Protein 3ICY (pdb70)

CATH classification: 3.30.450.20

Secondary structure (DSSP, 8-state):
-HHHHHHHHHTT-----EEE-TTS-EEE-----GGGGGGEEEETTEEEEGGG---GGG---HHHHHHHHHS-----EEEEEE-TT--EEEEEE--EEE-TTS-EEEE---EEE--/--HHHHHHHTT------EEE-TTS-EEE-----GGGTTT-EEETTEEE--S----TTT---HHHHHHHHHS-----EEEEEE-TT--EEEEEE--EEE-TTS-EEEE---EEE--

Organism: Chlorobaculum tepidum (strain ATCC 49652 / DSM 12025 / NBRC 103806 / TLS) (NCBI:txid194439)

Nearest PDB structures (foldseek):
  3icy-assembly2_B-3  TM=1.009E+00  e=1.492E-20  Chlorobaculum tepidum
  6pps-assembly1_B  TM=7.316E-01  e=4.744E-03  Brucella abortus 2308
  6ph4-assembly1_A  TM=7.414E-01  e=4.237E-02  Brucella melitensis bv. 1 str. 16M
  6ph4-assembly1_B  TM=7.288E-01  e=1.384E-01  Brucella melitensis bv. 1 str. 16M
  5kux-assembly1_A  TM=4.125E-01  e=4.544E+00  synthetic construct

Solvent-accessible surface area: 15830 Å² total

InterPro domains:
  IPR000014 PAS domain [cd00130] (40-120)
  IPR000014 PAS domain [cd00130] (206-275)
  IPR001789 Signal transduction response regulator, receiver domain [PF00072] (549-661)
  IPR001789 Signal transduction response regulator, receiver domain [PS50110] (548-665)
  IPR001789 Signal transduction response regulator, receiver domain [SM00448] (547-661)
  IPR003594 Histidine kinase/HSP90-like ATPase domain [PF02518] (406-527)
  IPR003594 Histidine kinase/HSP90-like ATPase domain [SM00387] (405-529)
  IPR003661 Signal transduction histidine kinase, dimerisation/phosphoacceptor domain [PF00512] (301-364)
  IPR003661 Signal transduction histidine kinase, dimerisation/phosphoacceptor domain [SM00388] (298-364)
  IPR003661 Signal transduction histidine kinase, dimerisation/phosphoacceptor domain [cd00082] (296-360)
  IPR004358 Signal transduction histidine kinase-related protein, C-terminal [PR00344] (458-472)
  IPR004358 Signal transduction histidine kinase-related protein, C-terminal [PR00344] (476-486)
  IPR004358 Signal transduction histidine kinase-related protein, C-terminal [PR00344] (489-507)
  IPR004358 Signal transduction histidine kinase-related protein, C-terminal [PR00344] (513-526)
  IPR005467 Histidine kinase domain [PS50109] (305-529)
  IPR011006 CheY-like superfamily [SSF52172] (548-666)
  IPR013655 PAS fold 3 [PF08447] (51-139)
  IPR013655 PAS fold 3 [PF08447] (207-268)
  IPR035965 PAS domain superfamily [SSF55785] (34-139)
  IPR035965 PAS domain superfamily [SSF55785] (165-276)

Foldseek 3Di:
DVFVVVVVVVVPPPDWDWDADPVGDIDTDDADPPVCNVQWDDDPNDIGGNQLCFDPVQNVVVVVVVVLQQDWDKDWDWGWTADPVGDIWIKIKITWDADPVRHTDDDDITMDTDD/DDPQVQCVVVPHHDDWDWDLDPVRDIDTDDDDPPVCNQQWDDDDHDIDHDPLLFDPVPSVCVVVVVVLQQHWDKDKDWGWDAGPVGDIFTKIKITWDADPVGHTDDDDIDMDTDD

Radius of gyration: 23.06 Å; Cα contacts (8 Å, |Δi|>4): 322; chains: 2; bounding box: 56×49×72 Å

Sequence (230 aa):
SNAEELQALVDNIPAAIYHLDVSGQATIRFRPPAFLKTLVSEHAGTTRLNTLSIHHHDDRHLSNAYYSKLREAKHSLTLVYRIVTPEGKLHWIEDHRSSFSDDGLFSGIDGILCEVTSNAEELQALVDNIPAAIYHLDVSGQATIRFRPPAFLKTLVSEHAGTTRLNTLSIHHDDRHLSNAYSKLREAKHSLTLVYRIVTPEGKLHWIEDHRSSFSDDGLFSGIDGILCEVT

Structure (mmCIF, N/CA/C/O backbone):
data_3ICY
#
_entry.id   3ICY
#
_cell.length_a   106.728
_cell.length_b   32.483
_cell.length_c   93.755
_cell.angle_alpha   90.00
_cell.angle_beta   114.67
_cell.angle_gamma   90.00
#
_symmetry.space_group_name_H-M   'C 1 2 1'
#
loop_
_entity.id
_entity.type
_entity.pdbx_description
1 polymer 'Sensor protein'
2 non-polymer GLYCEROL
3 water water
#
loop_
_atom_site.group_PDB
_atom_site.id
_atom_site.type_symbol
_atom_site.label_atom_id
_atom_site.label_alt_id
_atom_site.label_comp_id
_atom_site.label_asym_id
_atom_site.label_entity_id
_atom_site.label_seq_id
_atom_site.pdbx_PDB_ins_code
_atom_site.Cartn_x
_atom_site.Cartn_y
_atom_site.Cartn_z
_atom_site.occupancy
_atom_site.B_iso_or_equiv
_atom_site.auth_seq_id
_atom_site.auth_comp_id
_atom_site.auth_asym_id
_atom_site.auth_atom_id
_atom_site.pdbx_PDB_model_num
ATOM 1 N N . SER A 1 1 ? -10.775 67.782 10.356 1.00 90.56 -2 SER A N 1
ATOM 2 C CA . SER A 1 1 ? -9.875 67.316 11.410 1.00 87.65 -2 SER A CA 1
ATOM 3 C C . SER A 1 1 ? -8.424 67.259 10.949 1.00 88.74 -2 SER A C 1
ATOM 4 O O . SER A 1 1 ? -8.141 67.087 9.765 1.00 87.06 -2 SER A O 1
ATOM 7 N N . ASN A 1 2 ? -7.511 67.395 11.905 1.00 88.66 -1 ASN A N 1
ATOM 8 C CA . ASN A 1 2 ? -6.082 67.406 11.626 1.00 89.78 -1 ASN A CA 1
ATOM 9 C C . ASN A 1 2 ? -5.652 66.247 10.721 1.00 91.50 -1 ASN A C 1
ATOM 10 O O . ASN A 1 2 ? -4.779 66.415 9.867 1.00 90.86 -1 ASN A O 1
ATOM 15 N N . ALA A 1 3 ? -6.276 65.079 10.900 1.00 89.20 0 ALA A N 1
ATOM 16 C CA . ALA A 1 3 ? -5.894 63.865 10.162 1.00 72.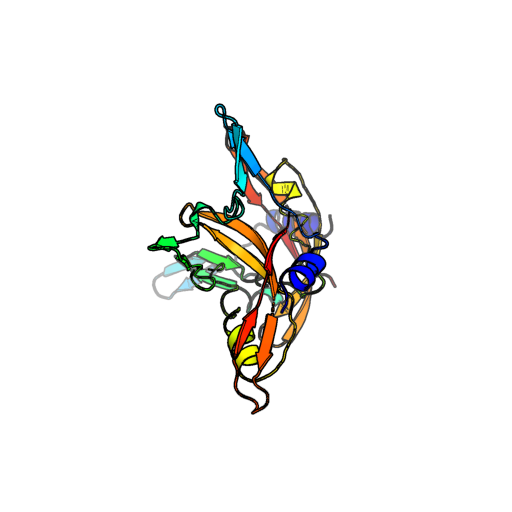44 0 ALA A CA 1
ATOM 17 C C . ALA A 1 3 ? -6.710 63.614 8.884 1.00 72.64 0 ALA A C 1
ATOM 18 O O . ALA A 1 3 ? -6.171 63.135 7.884 1.00 67.86 0 ALA A O 1
ATOM 20 N N . GLU A 1 4 ? -8.005 63.931 8.927 1.00 78.46 1 GLU A N 1
ATOM 21 C CA . GLU A 1 4 ? -8.875 63.848 7.750 1.00 75.53 1 GLU A CA 1
ATOM 22 C C . GLU A 1 4 ? -8.355 64.721 6.614 1.00 67.14 1 GLU A C 1
ATOM 23 O O . GLU A 1 4 ? -8.329 64.307 5.446 1.00 63.58 1 GLU A O 1
ATOM 29 N N . GLU A 1 5 ? -7.961 65.938 6.980 1.00 64.38 2 GLU A N 1
ATOM 30 C CA . GLU A 1 5 ? -7.313 66.865 6.067 1.00 70.61 2 GLU A CA 1
ATOM 31 C C . GLU A 1 5 ? -6.170 66.168 5.347 1.00 73.88 2 GLU A C 1
ATOM 32 O O . GLU A 1 5 ? -6.124 66.140 4.113 1.00 65.73 2 GLU A O 1
ATOM 38 N N . LEU A 1 6 ? -5.260 65.597 6.135 1.00 81.82 3 LEU A N 1
ATOM 39 C CA . LEU A 1 6 ? -4.082 64.905 5.610 1.00 85.74 3 LEU A CA 1
ATOM 40 C C . LEU A 1 6 ? -4.406 63.881 4.521 1.00 88.46 3 LEU A C 1
ATOM 41 O O . LEU A 1 6 ? -3.791 63.892 3.447 1.00 77.50 3 LEU A O 1
ATOM 46 N N . GLN A 1 7 ? -5.360 62.991 4.807 1.00 92.76 4 GLN A N 1
ATOM 47 C CA . GLN A 1 7 ? -5.686 61.897 3.889 1.00 91.42 4 GLN A CA 1
ATOM 48 C C . GLN A 1 7 ? -6.502 62.349 2.682 1.00 82.88 4 GLN A C 1
ATOM 49 O O . GLN A 1 7 ? -6.326 61.837 1.574 1.00 71.85 4 GLN A O 1
ATOM 55 N N . ALA A 1 8 ? -7.397 63.304 2.898 1.00 77.21 5 ALA A N 1
ATOM 56 C CA . ALA A 1 8 ? -8.059 63.938 1.780 1.00 71.47 5 ALA A CA 1
ATOM 57 C C . ALA A 1 8 ? -6.973 64.437 0.830 1.00 68.17 5 ALA A C 1
ATOM 58 O O . ALA A 1 8 ? -7.198 64.566 -0.369 1.00 71.47 5 ALA A O 1
ATOM 60 N N . LEU A 1 9 ? -5.787 64.698 1.375 1.00 66.99 6 LEU A N 1
ATOM 61 C CA . LEU A 1 9 ? -4.666 65.207 0.585 1.00 71.30 6 LEU A CA 1
ATOM 62 C C . LEU A 1 9 ? -3.908 64.094 -0.138 1.00 74.98 6 LEU A C 1
ATOM 63 O O . LEU A 1 9 ? -3.432 64.290 -1.256 1.00 77.80 6 LEU A O 1
ATOM 68 N N . VAL A 1 10 ? -3.791 62.931 0.498 1.00 76.84 7 VAL A N 1
ATOM 69 C CA . VAL A 1 10 ? -3.137 61.785 -0.136 1.00 84.11 7 VAL A CA 1
ATOM 70 C C . VAL A 1 10 ? -4.006 61.217 -1.262 1.00 83.35 7 VAL A C 1
ATOM 71 O O . VAL A 1 10 ? -3.499 60.701 -2.270 1.00 81.90 7 VAL A O 1
ATOM 75 N N . ASP A 1 11 ? -5.319 61.329 -1.072 1.00 78.02 8 ASP A N 1
ATOM 76 C CA . ASP A 1 11 ? -6.310 60.795 -2.001 1.00 71.29 8 ASP A CA 1
ATOM 77 C C . ASP A 1 11 ? -6.372 61.591 -3.304 1.00 70.79 8 ASP A C 1
ATOM 78 O O . ASP A 1 11 ? -6.901 61.113 -4.308 1.00 65.03 8 ASP A O 1
ATOM 83 N N . ASN A 1 12 ? -5.832 62.804 -3.283 1.00 75.95 9 ASN A N 1
ATOM 84 C CA . ASN A 1 12 ? -5.852 63.665 -4.460 1.00 83.20 9 ASN A CA 1
ATOM 85 C C . ASN A 1 12 ? -4.573 63.604 -5.273 1.00 86.00 9 ASN A C 1
ATOM 86 O O . ASN A 1 12 ? -4.568 63.942 -6.461 1.00 82.91 9 ASN A O 1
ATOM 91 N N . ILE A 1 13 ? -3.493 63.182 -4.623 1.00 84.88 10 ILE A N 1
ATOM 92 C CA . ILE A 1 13 ? -2.215 63.018 -5.294 1.00 76.68 10 ILE A CA 1
ATOM 93 C C . ILE A 1 13 ? -2.274 61.794 -6.188 1.00 66.23 10 ILE A C 1
ATOM 94 O O . ILE A 1 13 ? -2.337 60.672 -5.689 1.00 63.31 10 ILE A O 1
ATOM 99 N N . PRO A 1 14 ? -2.273 62.013 -7.516 1.00 63.75 11 PRO A N 1
ATOM 100 C CA . PRO A 1 14 ? -2.315 60.959 -8.538 1.00 63.37 11 PRO A CA 1
ATOM 101 C C . PRO A 1 14 ? -0.925 60.415 -8.829 1.00 58.12 11 PRO A C 1
ATOM 102 O O . PRO A 1 14 ? -0.598 60.208 -9.996 1.00 52.67 11 PRO A O 1
ATOM 106 N N . ALA A 1 15 ? -0.124 60.208 -7.785 1.00 60.29 12 ALA A N 1
ATOM 107 C CA . ALA A 1 15 ? 1.231 59.675 -7.927 1.00 54.77 12 ALA A CA 1
ATOM 108 C C . ALA A 1 15 ? 1.327 58.268 -7.339 1.00 55.51 12 ALA A C 1
ATOM 109 O O . ALA A 1 15 ? 0.557 57.904 -6.452 1.00 52.47 12 ALA A O 1
ATOM 111 N N . ALA A 1 16 ? 2.268 57.480 -7.854 1.00 59.56 13 ALA A N 1
ATOM 112 C CA . ALA A 1 16 ? 2.468 56.106 -7.410 1.00 49.97 13 ALA A CA 1
ATOM 113 C C . ALA A 1 16 ? 3.920 55.714 -7.589 1.00 41.19 13 ALA A C 1
ATOM 114 O O . ALA A 1 16 ? 4.468 55.846 -8.676 1.00 39.97 13 ALA A O 1
ATOM 116 N N . ILE A 1 17 ? 4.544 55.253 -6.515 1.00 37.04 14 ILE A N 1
ATOM 117 C CA . ILE A 1 17 ? 5.885 54.710 -6.606 1.00 40.99 14 ILE A CA 1
ATOM 118 C C . ILE A 1 17 ? 5.802 53.267 -7.081 1.00 40.18 14 ILE A C 1
ATOM 119 O O . ILE A 1 17 ? 5.041 52.459 -6.543 1.00 40.26 14 ILE A O 1
ATOM 124 N N . TYR A 1 18 ? 6.592 52.929 -8.086 1.00 44.15 15 TYR A N 1
ATOM 125 C CA . TYR A 1 18 ? 6.608 51.551 -8.567 1.00 49.31 15 TYR A CA 1
ATOM 126 C C . TYR A 1 18 ? 8.049 51.079 -8.713 1.00 41.69 15 TYR A C 1
ATOM 127 O O . TYR A 1 18 ? 8.986 51.889 -8.772 1.00 35.33 15 TYR A O 1
ATOM 136 N N . HIS A 1 19 ? 8.220 49.765 -8.760 1.00 40.84 16 HIS A N 1
ATOM 137 C CA . HIS A 1 19 ? 9.501 49.188 -9.131 1.00 37.41 16 HIS A CA 1
ATOM 138 C C . HIS A 1 19 ? 9.335 48.250 -10.318 1.00 37.79 16 HIS A C 1
ATOM 139 O O . HIS A 1 19 ? 8.430 47.414 -10.351 1.00 43.05 16 HIS A O 1
ATOM 146 N N . LEU A 1 20 ? 10.214 48.403 -11.298 1.00 33.91 17 LEU A N 1
ATOM 147 C CA . LEU A 1 20 ? 10.176 47.585 -12.498 1.00 31.50 17 LEU A CA 1
ATOM 148 C C . LEU A 1 20 ? 11.400 46.675 -12.491 1.00 35.14 17 LEU A C 1
ATOM 149 O O . LEU A 1 20 ? 12.528 47.155 -12.554 1.00 44.46 17 LEU A O 1
ATOM 154 N N . ASP A 1 21 ? 11.197 45.367 -12.386 1.00 32.21 18 ASP A N 1
ATOM 155 C CA . ASP A 1 21 ? 12.343 44.472 -12.287 1.00 33.19 18 ASP A CA 1
ATOM 156 C C . ASP A 1 21 ? 12.935 44.128 -13.662 1.00 41.60 18 ASP A C 1
ATOM 157 O O . ASP A 1 21 ? 12.450 44.600 -14.683 1.00 34.26 18 ASP A O 1
ATOM 162 N N . VAL A 1 22 ? 14.004 43.338 -13.683 1.00 49.77 19 VAL A N 1
ATOM 163 C CA . VAL A 1 22 ? 14.695 43.043 -14.936 1.00 43.97 19 VAL A CA 1
ATOM 164 C C . VAL A 1 22 ? 13.863 42.195 -15.902 1.00 39.55 19 VAL A C 1
ATOM 165 O O . VAL A 1 22 ? 14.141 42.156 -17.099 1.00 36.22 19 VAL A O 1
ATOM 169 N N . SER A 1 23 ? 12.844 41.523 -15.377 1.00 40.28 20 SER A N 1
ATOM 170 C CA . SER A 1 23 ? 11.992 40.660 -16.193 1.00 46.96 20 SER A CA 1
ATOM 171 C C . SER A 1 23 ? 10.732 41.381 -16.718 1.00 45.94 20 SER A C 1
ATOM 172 O O . SER A 1 23 ? 9.849 40.761 -17.307 1.00 43.94 20 SER A O 1
ATOM 175 N N . GLY A 1 24 ? 10.666 42.692 -16.494 1.00 40.40 21 GLY A N 1
ATOM 176 C CA . GLY A 1 24 ? 9.587 43.523 -16.992 1.00 44.47 21 GLY A CA 1
ATOM 177 C C . GLY A 1 24 ? 8.378 43.655 -16.083 1.00 41.79 21 GLY A C 1
ATOM 178 O O . GLY A 1 24 ? 7.332 44.164 -16.494 1.00 48.81 21 GLY A O 1
ATOM 179 N N . GLN A 1 25 ? 8.518 43.209 -14.844 1.00 40.30 22 GLN A N 1
ATOM 180 C CA . GLN A 1 25 ? 7.384 43.157 -13.929 1.00 41.91 22 GLN A CA 1
ATOM 181 C C . GLN A 1 25 ? 7.326 44.372 -12.997 1.00 42.68 22 GLN A C 1
ATOM 182 O O . GLN A 1 25 ? 8.223 44.590 -12.184 1.00 42.78 22 GLN A O 1
ATOM 188 N N . ALA A 1 26 ? 6.262 45.164 -13.135 1.00 43.28 23 ALA A N 1
ATOM 189 C CA . ALA A 1 26 ? 6.093 46.382 -12.352 1.00 38.64 23 ALA A CA 1
ATOM 190 C C . ALA A 1 26 ? 5.213 46.114 -11.151 1.00 44.68 23 ALA A C 1
ATOM 191 O O . ALA A 1 26 ? 4.084 45.650 -11.294 1.00 49.29 23 ALA A O 1
ATOM 193 N N . THR A 1 27 ? 5.736 46.412 -9.967 1.00 43.67 24 THR A N 1
ATOM 194 C CA . THR A 1 27 ? 4.992 46.234 -8.729 1.00 44.34 24 THR A CA 1
ATOM 195 C C . THR A 1 27 ? 4.930 47.560 -7.990 1.00 43.52 24 THR A C 1
ATOM 196 O O . THR A 1 27 ? 5.952 48.214 -7.785 1.00 46.27 24 THR A O 1
ATOM 200 N N . ILE A 1 28 ? 3.730 47.956 -7.589 1.00 38.60 25 ILE A N 1
ATOM 201 C CA . ILE A 1 28 ? 3.557 49.193 -6.846 1.00 39.22 25 ILE A CA 1
ATOM 202 C C . ILE A 1 28 ? 4.098 49.109 -5.425 1.00 47.97 25 ILE A C 1
ATOM 203 O O . ILE A 1 28 ? 3.786 48.179 -4.681 1.00 43.96 25 ILE A O 1
ATOM 208 N N . ARG A 1 29 ? 4.921 50.089 -5.059 1.00 58.63 26 ARG A N 1
ATOM 209 C CA . ARG A 1 29 ? 5.496 50.142 -3.722 1.00 64.28 26 ARG A CA 1
ATOM 210 C C . ARG A 1 29 ? 4.640 50.963 -2.767 1.00 63.70 26 ARG A C 1
ATOM 211 O O . ARG A 1 29 ? 4.399 52.152 -2.985 1.00 57.28 26 ARG A O 1
ATOM 219 N N . PHE A 1 30 ? 4.171 50.299 -1.715 1.00 72.49 27 PHE A N 1
ATOM 220 C CA . PHE A 1 30 ? 3.337 50.927 -0.699 1.00 72.36 27 PHE A CA 1
ATOM 221 C C . PHE A 1 30 ? 4.125 51.095 0.594 1.00 73.15 27 PHE A C 1
ATOM 222 O O . PHE A 1 30 ? 4.538 50.116 1.224 1.00 67.08 27 PHE A O 1
ATOM 230 N N . ARG A 1 31 ? 4.333 52.349 0.976 1.00 77.62 28 ARG A N 1
ATOM 231 C CA . ARG A 1 31 ? 5.099 52.669 2.166 1.00 79.53 28 ARG A CA 1
ATOM 232 C C . ARG A 1 31 ? 4.192 53.361 3.175 1.00 77.41 28 ARG A C 1
ATOM 233 O O . ARG A 1 31 ? 3.531 54.348 2.849 1.00 79.56 28 ARG A O 1
ATOM 241 N N . PRO A 1 32 ? 4.143 52.835 4.405 1.00 74.43 29 PRO A N 1
ATOM 242 C CA . PRO A 1 32 ? 3.463 53.559 5.480 1.00 72.36 29 PRO A CA 1
ATOM 243 C C . PRO A 1 32 ? 4.316 54.763 5.864 1.00 81.86 29 PRO A C 1
ATOM 244 O O . PRO A 1 32 ? 5.498 54.786 5.509 1.00 78.95 29 PRO A O 1
ATOM 248 N N . PRO A 1 33 ? 3.735 55.749 6.571 1.00 72.78 30 PRO A N 1
ATOM 249 C CA . PRO A 1 33 ? 4.537 56.868 7.088 1.00 67.63 30 PRO A CA 1
ATOM 250 C C . PRO A 1 33 ? 5.785 56.363 7.825 1.00 61.46 30 PRO A C 1
ATOM 251 O O . PRO A 1 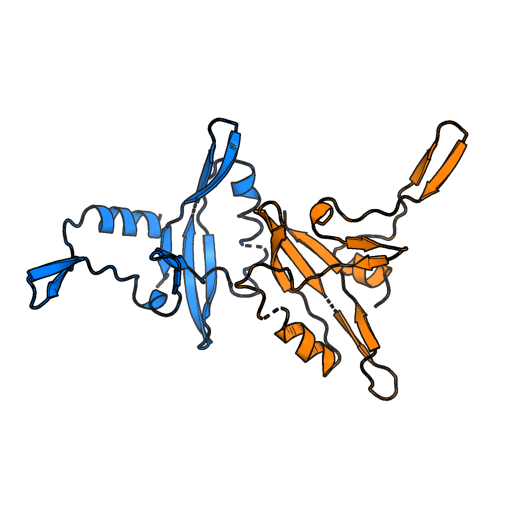33 ? 5.718 55.330 8.489 1.00 61.19 30 PRO A O 1
ATOM 255 N N . ALA A 1 34 ? 6.897 57.084 7.717 1.00 57.83 31 ALA A N 1
ATOM 256 C CA . ALA A 1 34 ? 8.159 56.670 8.340 1.00 55.49 31 ALA A CA 1
ATOM 257 C C . ALA A 1 34 ? 8.037 56.163 9.788 1.00 60.80 31 ALA A C 1
ATOM 258 O O . ALA A 1 34 ? 8.578 55.107 10.126 1.00 55.32 31 ALA A O 1
ATOM 260 N N . PHE A 1 35 ? 7.337 56.910 10.642 1.00 64.24 32 PHE A N 1
ATOM 261 C CA . PHE A 1 35 ? 7.263 56.541 12.055 1.00 61.29 32 PHE A CA 1
ATOM 262 C C . PHE A 1 35 ? 6.621 55.175 12.227 1.00 62.71 32 PHE A C 1
ATOM 263 O O . PHE A 1 35 ? 6.940 54.438 13.168 1.00 64.43 32 PHE A O 1
ATOM 271 N N . LEU A 1 36 ? 5.742 54.849 11.282 1.00 57.71 33 LEU A N 1
ATOM 272 C CA . LEU A 1 36 ? 5.019 53.585 11.244 1.00 53.53 33 LEU A CA 1
ATOM 273 C C . LEU A 1 36 ? 5.827 52.472 10.594 1.00 51.88 33 LEU A C 1
ATOM 274 O O . LEU A 1 36 ? 5.415 51.313 10.619 1.00 56.02 33 LEU A O 1
ATOM 279 N N . LYS A 1 37 ? 6.969 52.819 10.010 1.00 45.75 34 LYS A N 1
ATOM 280 C CA . LYS A 1 37 ? 7.774 51.826 9.309 1.00 56.12 34 LYS A CA 1
ATOM 281 C C . LYS A 1 37 ? 7.951 50.566 10.153 1.00 54.22 34 LYS A C 1
ATOM 282 O O . LYS A 1 37 ? 7.728 49.458 9.680 1.00 51.64 34 LYS A O 1
ATOM 288 N N . THR A 1 38 ? 8.323 50.762 11.413 1.00 59.48 35 THR A N 1
ATOM 289 C CA . THR A 1 38 ? 8.711 49.683 12.319 1.00 53.90 35 THR A CA 1
ATOM 290 C C . THR A 1 38 ? 7.533 49.086 13.101 1.00 54.63 35 THR A C 1
ATOM 291 O O . THR A 1 38 ? 7.702 48.125 13.866 1.00 43.33 35 THR A O 1
ATOM 295 N N . LEU A 1 39 ? 6.342 49.650 12.897 1.00 57.32 36 LEU A N 1
ATOM 296 C CA . LEU A 1 39 ? 5.200 49.371 13.766 1.00 49.81 36 LEU A CA 1
ATOM 297 C C . LEU A 1 39 ? 4.101 48.556 13.101 1.00 49.47 36 LEU A C 1
ATOM 298 O O . LEU A 1 39 ? 2.984 48.457 13.621 1.00 46.34 36 LEU A O 1
ATOM 303 N N . VAL A 1 40 ? 4.431 47.972 11.954 1.00 49.77 37 VAL A N 1
ATOM 304 C CA . VAL A 1 40 ? 3.481 47.189 11.175 1.00 44.71 37 VAL A CA 1
ATOM 305 C C . VAL A 1 40 ? 4.031 45.787 10.926 1.00 59.32 37 VAL A C 1
ATOM 306 O O . VAL A 1 40 ? 5.239 45.567 10.981 1.00 63.15 37 VAL A O 1
ATOM 310 N N . SER A 1 41 ? 3.132 44.842 10.660 1.00 67.59 38 SER A N 1
ATOM 311 C CA . SER A 1 41 ? 3.496 43.443 10.448 1.00 61.59 38 SER A CA 1
ATOM 312 C C . SER A 1 41 ? 2.934 42.932 9.125 1.00 66.59 38 SER A C 1
ATOM 313 O O . SER A 1 41 ? 1.904 43.413 8.650 1.00 57.50 38 SER A O 1
ATOM 316 N N . GLU A 1 42 ? 3.615 41.954 8.534 1.00 79.96 39 GLU A N 1
ATOM 317 C CA . GLU A 1 42 ? 3.119 41.290 7.333 1.00 83.73 39 GLU A CA 1
ATOM 318 C C . GLU A 1 42 ? 2.315 40.050 7.694 1.00 78.98 39 GLU A C 1
ATOM 319 O O . GLU A 1 42 ? 2.735 39.242 8.524 1.00 80.45 39 GLU A O 1
ATOM 325 N N . HIS A 1 43 ? 1.153 39.909 7.069 1.00 74.54 40 HIS A N 1
ATOM 326 C CA . HIS A 1 43 ? 0.279 38.786 7.355 1.00 82.55 40 HIS A CA 1
ATOM 327 C C . HIS A 1 43 ? -0.724 38.553 6.231 1.00 84.80 40 HIS A C 1
ATOM 328 O O . HIS A 1 43 ? -1.589 39.392 5.976 1.00 83.21 40 HIS A O 1
ATOM 335 N N . ALA A 1 44 ? -0.602 37.407 5.563 1.00 83.13 41 ALA A N 1
ATOM 336 C CA . ALA A 1 44 ? -1.540 37.029 4.511 1.00 78.20 41 ALA A CA 1
ATOM 337 C C . ALA A 1 44 ? -1.492 38.001 3.332 1.00 80.06 41 ALA A C 1
ATOM 338 O O . ALA A 1 44 ? -2.513 38.269 2.693 1.00 75.43 41 ALA A O 1
ATOM 340 N N . GLY A 1 45 ? -0.298 38.519 3.047 1.00 81.33 42 GLY A N 1
ATOM 341 C CA . GLY A 1 45 ? -0.121 39.507 1.998 1.00 74.50 42 GLY A CA 1
ATOM 342 C C . GLY A 1 45 ? -0.849 40.806 2.303 1.00 65.81 42 GLY A C 1
ATOM 343 O O . GLY A 1 45 ? -1.179 41.568 1.390 1.00 66.60 42 GLY A O 1
ATOM 344 N N . THR A 1 46 ? -1.106 41.057 3.587 1.00 53.44 43 THR A N 1
ATOM 345 C CA . THR A 1 46 ? -1.735 42.305 4.025 1.00 55.38 43 THR A CA 1
ATOM 346 C C . THR A 1 46 ? -0.976 42.930 5.196 1.00 56.04 43 THR A C 1
ATOM 347 O O . THR A 1 46 ? -0.444 42.216 6.048 1.00 65.48 43 THR A O 1
ATOM 351 N N . THR A 1 47 ? -0.928 44.260 5.244 1.00 49.52 44 THR A N 1
ATOM 352 C CA . THR A 1 47 ? -0.161 44.939 6.287 1.00 47.80 44 THR A CA 1
ATOM 353 C C . THR A 1 47 ? -0.956 45.114 7.583 1.00 47.82 44 THR A C 1
ATOM 354 O O . THR A 1 47 ? -2.060 45.663 7.582 1.00 44.39 44 THR A O 1
ATOM 358 N N . ARG A 1 48 ? -0.390 44.633 8.687 1.00 51.08 45 ARG A N 1
ATOM 359 C CA . ARG A 1 48 ? -1.043 44.736 9.990 1.00 47.66 45 ARG A CA 1
ATOM 360 C C . ARG A 1 48 ? -0.523 45.930 10.772 1.00 39.52 45 ARG A C 1
ATOM 361 O O . ARG A 1 48 ? 0.639 46.312 10.635 1.00 40.30 45 ARG A O 1
ATOM 369 N N . LEU A 1 49 ? -1.401 46.517 11.582 1.00 35.52 46 LEU A N 1
ATOM 370 C CA . LEU A 1 49 ? -1.068 47.680 12.392 1.00 26.24 46 LEU A CA 1
ATOM 371 C C . LEU A 1 49 ? -1.027 47.301 13.869 1.00 34.41 46 LEU A C 1
ATOM 372 O O . LEU A 1 49 ? -2.066 47.067 14.502 1.00 38.55 46 LEU A O 1
ATOM 377 N N . ASN A 1 50 ? 0.193 47.245 14.403 1.00 37.82 47 ASN A N 1
ATOM 378 C CA . ASN A 1 50 ? 0.463 46.730 15.743 1.00 36.66 47 ASN A CA 1
ATOM 379 C C . ASN A 1 50 ? 0.386 47.808 16.802 1.00 33.02 47 ASN A C 1
ATOM 380 O O . ASN A 1 50 ? 0.846 47.647 17.925 1.00 40.86 47 ASN A O 1
ATOM 385 N N . THR A 1 51 ? -0.241 48.902 16.430 1.00 39.54 48 THR A N 1
ATOM 386 C CA . THR A 1 51 ? -0.207 50.118 17.198 1.00 34.24 48 THR A CA 1
ATOM 387 C C . THR A 1 51 ? -1.054 50.050 18.470 1.00 31.98 48 THR A C 1
ATOM 388 O O . THR A 1 51 ? -0.792 50.771 19.426 1.00 39.24 48 THR A O 1
ATOM 392 N N . LEU A 1 52 ? -2.053 49.171 18.491 1.00 29.84 49 LEU A N 1
ATOM 393 C CA . LEU A 1 52 ? -2.991 49.102 19.620 1.00 30.39 49 LEU A CA 1
ATOM 394 C C . LEU A 1 52 ? -2.386 48.424 20.835 1.00 35.77 49 LEU A C 1
ATOM 395 O O . LEU A 1 52 ? -2.830 48.630 21.959 1.00 49.04 49 LEU A O 1
ATOM 400 N N . SER A 1 53 ? -1.376 47.603 20.607 1.00 37.44 50 SER A N 1
ATOM 401 C CA . SER A 1 53 ? -0.703 46.931 21.701 1.00 40.43 50 SER A CA 1
ATOM 402 C C . SER A 1 53 ? 0.305 47.885 22.327 1.00 41.20 50 SER A C 1
ATOM 403 O O . SER A 1 53 ? 0.943 47.564 23.330 1.00 41.72 50 SER A O 1
ATOM 414 N N . ILE A 1 55 ? -0.421 51.303 22.983 1.00 21.89 52 ILE A N 1
ATOM 415 C CA . ILE A 1 55 ? -1.000 52.403 23.742 1.00 25.04 52 ILE A CA 1
ATOM 416 C C . ILE A 1 55 ? -0.316 52.569 25.117 1.00 30.97 52 ILE A C 1
ATOM 417 O O . ILE A 1 55 ? -0.153 51.609 25.867 1.00 30.92 52 ILE A O 1
ATOM 422 N N . HIS A 1 56 ? 0.098 53.797 25.410 1.00 31.19 53 HIS A N 1
ATOM 423 C CA . HIS A 1 56 ? 0.629 54.190 26.705 1.00 29.82 53 HIS A CA 1
ATOM 424 C C . HIS A 1 56 ? -0.377 53.716 27.744 1.00 32.77 53 HIS A C 1
ATOM 425 O O . HIS A 1 56 ? -1.575 53.759 27.476 1.00 30.84 53 HIS A O 1
ATOM 432 N N . HIS A 1 57 ? 0.083 53.268 28.919 1.00 33.06 54 HIS A N 1
ATOM 433 C CA A HIS A 1 57 ? -0.804 52.682 29.933 0.50 28.62 54 HIS A CA 1
ATOM 434 C CA B HIS A 1 57 ? -0.844 52.675 29.883 0.50 28.35 54 HIS A CA 1
ATOM 435 C C . HIS A 1 57 ? -1.843 53.665 30.487 1.00 35.86 54 HIS A C 1
ATOM 436 O O . HIS A 1 57 ? -2.962 53.275 30.882 1.00 26.49 54 HIS A O 1
ATOM 449 N N . ASP A 1 58 ? -1.474 54.941 30.515 1.00 40.05 55 ASP A N 1
ATOM 450 C CA . ASP A 1 58 ? -2.367 55.961 31.041 1.00 38.40 55 ASP A CA 1
ATOM 451 C C . ASP A 1 58 ? -3.411 56.406 30.020 1.00 35.08 55 ASP A C 1
ATOM 452 O O . ASP A 1 58 ? -4.325 57.158 30.352 1.00 36.71 55 ASP A O 1
ATOM 457 N N . 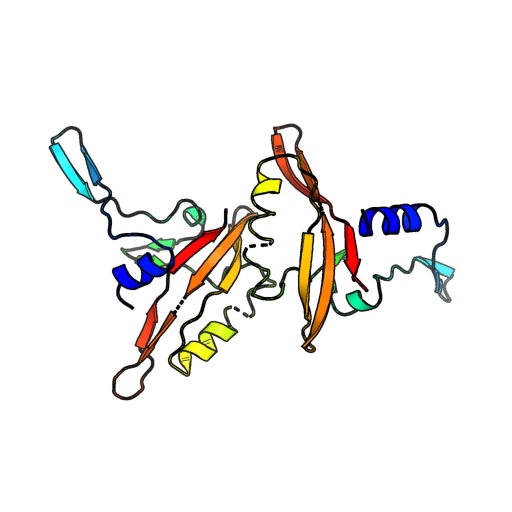ASP A 1 59 ? -3.287 55.924 28.787 1.00 29.43 56 ASP A N 1
ATOM 458 C CA . ASP A 1 59 ? -4.208 56.319 27.724 1.00 34.52 56 ASP A CA 1
ATOM 459 C C . ASP A 1 59 ? -5.204 55.209 27.375 1.00 32.58 56 ASP A C 1
ATOM 460 O O . ASP A 1 59 ? -6.089 55.401 26.538 1.00 28.66 56 ASP A O 1
ATOM 465 N N . ARG A 1 60 ? -5.046 54.054 28.020 1.00 30.94 57 ARG A N 1
ATOM 466 C CA . ARG A 1 60 ? -5.792 52.841 27.671 1.00 31.12 57 ARG A CA 1
ATOM 467 C C . ARG A 1 60 ? -7.288 52.855 28.006 1.00 36.34 57 ARG A C 1
ATOM 468 O O . ARG A 1 60 ? -8.108 52.456 27.170 1.00 36.48 57 ARG A O 1
ATOM 476 N N . HIS A 1 61 ? -7.644 53.304 29.212 1.00 33.09 58 HIS A N 1
ATOM 477 C CA . HIS A 1 61 ? -9.043 53.348 29.626 1.00 25.12 58 HIS A CA 1
ATOM 478 C C . HIS A 1 61 ? -9.849 54.274 28.724 1.00 32.83 58 HIS A C 1
ATOM 479 O O . HIS A 1 61 ? -11.006 53.997 28.401 1.00 34.60 58 HIS A O 1
ATOM 494 N N . LEU A 1 63 ? -9.141 55.187 25.519 1.00 33.64 60 LEU A N 1
ATOM 495 C CA . LEU A 1 63 ? -9.281 54.579 24.230 1.00 33.42 60 LEU A CA 1
ATOM 496 C C . LEU A 1 63 ? -10.352 53.483 24.284 1.00 31.74 60 LEU A C 1
ATOM 497 O O . LEU A 1 63 ? -11.284 53.466 23.484 1.00 34.89 60 LEU A O 1
ATOM 502 N N . SER A 1 64 ? -10.240 52.580 25.247 1.00 33.25 61 SER A N 1
ATOM 503 C CA . SER A 1 64 ? -11.188 51.474 25.328 1.00 26.99 61 SER A CA 1
ATOM 504 C C . SER A 1 64 ? -12.619 51.985 25.495 1.00 28.41 61 SER A C 1
ATOM 505 O O . SER A 1 64 ? -13.557 51.409 24.948 1.00 37.05 61 SER A O 1
ATOM 508 N N . ASN A 1 65 ? -12.776 53.073 26.241 1.00 18.77 62 ASN A N 1
ATOM 509 C CA . ASN A 1 65 ? -14.081 53.699 26.440 1.00 22.90 62 ASN A CA 1
ATOM 510 C C . ASN A 1 65 ? -14.691 54.149 25.107 1.00 30.96 62 ASN A C 1
ATOM 511 O O . ASN A 1 65 ? -15.886 53.970 24.856 1.00 37.91 62 ASN A O 1
ATOM 516 N N . ALA A 1 66 ? -13.849 54.732 24.259 1.00 24.73 63 ALA A N 1
ATOM 517 C CA . ALA A 1 66 ? -14.241 55.164 22.928 1.00 25.49 63 ALA A CA 1
ATOM 518 C C . ALA A 1 66 ? -14.675 53.992 22.066 1.00 33.94 63 ALA A C 1
ATOM 519 O O . ALA A 1 66 ? -15.585 54.116 21.246 1.00 38.13 63 ALA A O 1
ATOM 521 N N . TYR A 1 67 ? -14.020 52.852 22.230 1.00 34.57 64 TYR A N 1
ATOM 522 C CA A TYR A 1 67 ? -14.381 51.684 21.444 0.50 38.49 64 TYR A CA 1
ATOM 523 C CA B TYR A 1 67 ? -14.380 51.667 21.453 0.50 38.50 64 TYR A CA 1
ATOM 524 C C . TYR A 1 67 ? -15.796 51.208 21.776 1.00 46.37 64 TYR A C 1
ATOM 525 O O . TYR A 1 67 ? -16.569 50.861 20.882 1.00 55.81 64 TYR A O 1
ATOM 542 N N . SER A 1 68 ? -16.132 51.207 23.062 1.00 44.71 65 SER A N 1
ATOM 543 C CA . SER A 1 68 ? -17.447 50.790 23.507 1.00 42.80 65 SER A CA 1
ATOM 544 C C . SER A 1 68 ? -18.490 51.703 22.888 1.00 45.33 65 SER A C 1
ATOM 545 O O . SER A 1 68 ? -19.532 51.241 22.435 1.00 49.50 65 SER A O 1
ATOM 548 N N . LYS A 1 69 ? -18.196 53.002 22.860 1.00 47.84 66 LYS A N 1
ATOM 549 C CA . LYS A 1 69 ? -19.112 53.983 22.279 1.00 54.02 66 LYS A CA 1
ATOM 550 C C . LYS A 1 69 ? -19.366 53.711 20.798 1.00 47.44 66 LYS A C 1
ATOM 551 O O . LYS A 1 69 ? -20.497 53.757 20.335 1.00 54.19 66 LYS A O 1
ATOM 557 N N . LEU A 1 70 ? -18.305 53.435 20.055 1.00 45.33 67 LEU A N 1
ATOM 558 C CA . LEU A 1 70 ? -18.436 53.198 18.626 1.00 48.78 67 LEU A CA 1
ATOM 559 C C . LEU A 1 70 ? -19.102 51.852 18.361 1.00 51.47 67 LEU A C 1
ATOM 560 O O . LEU A 1 70 ? -19.875 51.708 17.422 1.00 58.30 67 LEU A O 1
ATOM 565 N N . ARG A 1 71 ? -18.815 50.869 19.203 1.00 45.86 68 ARG A N 1
ATOM 566 C CA . ARG A 1 71 ? -19.381 49.543 19.020 1.00 48.41 68 ARG A CA 1
ATOM 567 C C . ARG A 1 71 ? -20.907 49.532 19.134 1.00 51.69 68 ARG A C 1
ATOM 568 O O . ARG A 1 71 ? -21.568 48.649 18.592 1.00 58.84 68 ARG A O 1
ATOM 576 N N . GLU A 1 72 ? -21.472 50.514 19.827 1.00 51.83 69 GLU A N 1
ATOM 577 C CA . GLU A 1 72 ? -22.907 50.498 20.085 1.00 58.68 69 GLU A CA 1
ATOM 578 C C . GLU A 1 72 ? -23.716 51.505 19.264 1.00 55.56 69 GLU A C 1
ATOM 579 O O . GLU A 1 72 ? -24.943 51.520 19.335 1.00 60.60 69 GLU A O 1
ATOM 585 N N . ALA A 1 73 ? -23.038 52.331 18.477 1.00 44.11 70 ALA A N 1
ATOM 586 C CA . ALA A 1 73 ? -23.714 53.375 17.718 1.00 38.25 70 ALA A CA 1
ATOM 587 C C . ALA A 1 73 ? -22.818 53.932 16.615 1.00 42.31 70 ALA A C 1
ATOM 588 O O . ALA A 1 73 ? -21.609 54.051 16.799 1.00 48.37 70 ALA A O 1
ATOM 590 N N . LYS A 1 74 ? -23.403 54.272 15.469 1.00 44.19 71 LYS A N 1
ATOM 591 C CA . LYS A 1 74 ? -22.615 54.845 14.382 1.00 49.04 71 LYS A CA 1
ATOM 592 C C . LYS A 1 74 ? -22.131 56.249 14.731 1.00 55.42 71 LYS A C 1
ATOM 593 O O . LYS A 1 74 ? -22.878 57.217 14.628 1.00 55.05 71 LYS A O 1
ATOM 599 N N . HIS A 1 75 ? -20.868 56.332 15.140 1.00 60.82 72 HIS A N 1
ATOM 600 C CA . HIS A 1 75 ? -20.231 57.577 15.555 1.00 57.44 72 HIS A CA 1
ATOM 601 C C . HIS A 1 75 ? -19.020 57.851 14.692 1.00 45.43 72 HIS A C 1
ATOM 602 O O . HIS A 1 75 ? -18.458 56.946 14.090 1.00 46.56 72 HIS A O 1
ATOM 609 N N . SER A 1 76 ? -18.598 59.106 14.669 1.00 50.07 73 SER A N 1
ATOM 610 C CA . SER A 1 76 ? -17.231 59.453 14.308 1.00 43.95 73 SER A CA 1
ATOM 611 C C . SER A 1 76 ? -16.604 60.160 15.518 1.00 38.24 73 SER A C 1
ATOM 612 O O . SER A 1 76 ? -17.238 60.994 16.156 1.00 41.24 73 SER A O 1
ATOM 615 N N . LEU A 1 77 ? -15.378 59.800 15.863 1.00 33.63 74 LEU A N 1
ATOM 616 C CA . LEU A 1 77 ? -14.694 60.447 16.975 1.00 29.83 74 LEU A CA 1
ATOM 617 C C . LEU A 1 77 ? -13.254 60.717 16.601 1.00 33.81 74 LEU A C 1
ATOM 618 O O . LEU A 1 77 ? -12.694 60.036 15.746 1.00 34.59 74 LEU A O 1
ATOM 623 N N . THR A 1 78 ? -12.645 61.698 17.257 1.00 38.82 75 THR A N 1
ATOM 624 C CA . THR A 1 78 ? -11.212 61.927 17.112 1.00 34.21 75 THR A CA 1
ATOM 625 C C . THR A 1 78 ? -10.508 61.747 18.465 1.00 34.07 75 THR A C 1
ATOM 626 O O . THR A 1 78 ? -10.830 62.422 19.443 1.00 30.04 75 THR A O 1
ATOM 630 N N . LEU A 1 79 ? -9.549 60.827 18.508 1.00 31.48 76 LEU A N 1
ATOM 631 C CA . LEU A 1 79 ? -8.799 60.552 19.725 1.00 29.77 76 LEU A CA 1
ATOM 632 C C . LEU A 1 79 ? -7.327 60.912 19.633 1.00 29.58 76 LEU A C 1
ATOM 633 O O . LEU A 1 79 ? -6.708 60.757 18.592 1.00 32.42 76 LEU A O 1
ATOM 638 N N . VAL A 1 80 ? -6.771 61.391 20.738 1.00 35.27 77 VAL A N 1
ATOM 639 C CA . VAL A 1 80 ? -5.344 61.651 20.809 1.00 33.85 77 VAL A CA 1
ATOM 640 C C . VAL A 1 80 ? -4.779 60.848 21.957 1.00 27.79 77 VAL A C 1
ATOM 641 O O . VAL A 1 80 ? -5.260 60.944 23.082 1.00 32.56 77 VAL A O 1
ATOM 645 N N . TYR A 1 81 ? -3.774 60.036 21.670 1.00 21.10 78 TYR A N 1
ATOM 646 C CA . TYR A 1 81 ? -3.184 59.201 22.702 1.00 28.96 78 TYR A CA 1
ATOM 647 C C . TYR A 1 81 ? -1.747 58.986 22.347 1.00 26.09 78 TYR A C 1
ATOM 648 O O . TYR A 1 81 ? -1.347 59.229 21.212 1.00 27.86 78 TYR A O 1
ATOM 657 N N . ARG A 1 82 ? -0.977 58.536 23.328 1.00 23.57 79 ARG A N 1
ATOM 658 C CA . ARG A 1 82 ? 0.430 58.221 23.127 1.00 23.64 79 ARG A CA 1
ATOM 659 C C . ARG A 1 82 ? 0.598 56.738 22.863 1.00 25.00 79 ARG A C 1
ATOM 660 O O . ARG A 1 82 ? -0.219 55.925 23.274 1.00 28.78 79 ARG A O 1
ATOM 668 N N . ILE A 1 83 ? 1.658 56.394 22.151 1.00 28.48 80 ILE A N 1
ATOM 669 C CA . ILE A 1 83 ? 2.055 55.012 22.007 1.00 24.49 80 ILE A CA 1
ATOM 670 C C . ILE A 1 83 ? 3.529 54.937 22.347 1.00 27.36 80 ILE A C 1
ATOM 671 O O . ILE A 1 83 ? 4.271 55.904 22.174 1.00 30.95 80 ILE A O 1
ATOM 676 N N . VAL A 1 84 ? 3.947 53.798 22.874 1.00 31.62 81 VAL A N 1
ATOM 677 C CA . VAL A 1 84 ? 5.351 53.557 23.109 1.00 37.14 81 VAL A CA 1
ATOM 678 C C . VAL A 1 84 ? 5.736 52.320 22.323 1.00 45.11 81 VAL A C 1
ATOM 679 O O . VAL A 1 84 ? 5.090 51.269 22.424 1.00 47.93 81 VAL A O 1
ATOM 683 N N . THR A 1 85 ? 6.782 52.472 21.521 1.00 44.57 82 THR A N 1
ATOM 684 C CA . THR A 1 85 ? 7.223 51.431 20.618 1.00 43.02 82 THR A CA 1
ATOM 685 C C . THR A 1 85 ? 8.115 50.449 21.346 1.00 51.73 82 THR A C 1
ATOM 686 O O . THR A 1 85 ? 8.536 50.706 22.479 1.00 53.08 82 THR A O 1
ATOM 690 N N . PRO A 1 86 ? 8.393 49.306 20.701 1.00 63.51 83 PRO A N 1
ATOM 691 C CA . PRO A 1 86 ? 9.404 48.355 21.174 1.00 68.77 83 PRO A CA 1
ATOM 692 C C . PRO A 1 86 ? 10.688 49.058 21.620 1.00 68.23 83 PRO A C 1
ATOM 693 O O . PRO A 1 86 ? 11.169 48.820 22.727 1.00 68.92 83 PRO A O 1
ATOM 697 N N . GLU A 1 87 ? 11.219 49.923 20.762 1.00 65.00 84 GLU A N 1
ATOM 698 C CA . GLU A 1 87 ? 12.461 50.634 21.040 1.00 62.97 84 GLU A CA 1
ATOM 699 C C . GLU A 1 87 ? 12.291 51.885 21.915 1.00 65.87 84 GLU A C 1
ATOM 700 O O . GLU A 1 87 ? 13.124 52.790 21.868 1.00 71.33 84 GLU A O 1
ATOM 706 N N . GLY A 1 88 ? 11.213 51.936 22.697 1.00 59.35 85 GLY A N 1
ATOM 707 C CA . GLY A 1 88 ? 11.008 52.996 23.675 1.00 54.91 85 GLY A CA 1
ATOM 708 C C . GLY A 1 88 ? 10.751 54.403 23.150 1.00 55.09 85 GLY A C 1
ATOM 709 O O . GLY A 1 88 ? 10.720 55.364 23.926 1.00 50.68 85 GLY A O 1
ATOM 710 N N . LYS A 1 89 ? 10.563 54.538 21.840 1.00 51.91 86 LYS A N 1
ATOM 711 C CA . LYS A 1 89 ? 10.195 55.829 21.256 1.00 49.44 86 LYS A CA 1
ATOM 712 C C . LYS A 1 89 ? 8.726 56.195 21.592 1.00 57.58 86 LYS A C 1
ATOM 713 O O . LYS A 1 89 ? 7.835 55.338 21.548 1.00 55.07 86 LYS A O 1
ATOM 719 N N . LEU A 1 90 ? 8.479 57.452 21.959 1.00 47.55 87 LEU A N 1
ATOM 720 C CA . LEU A 1 90 ? 7.122 57.902 22.278 1.00 36.21 87 LEU A CA 1
ATOM 721 C C . LEU A 1 90 ? 6.571 58.788 21.162 1.00 40.78 87 LEU A C 1
ATOM 722 O O . LEU A 1 90 ? 7.266 59.666 20.646 1.00 42.58 87 LEU A O 1
ATOM 727 N N . HIS A 1 91 ? 5.319 58.552 20.792 1.00 37.90 88 HIS A N 1
ATOM 728 C CA . HIS A 1 91 ? 4.692 59.290 19.700 1.00 38.11 88 HIS A CA 1
ATOM 729 C C . HIS A 1 91 ? 3.290 59.723 20.123 1.00 27.62 88 HIS A C 1
ATOM 730 O O . HIS A 1 91 ? 2.568 58.954 20.750 1.00 34.65 88 HIS A O 1
ATOM 737 N N . TRP A 1 92 ? 2.905 60.954 19.796 1.00 20.18 89 TRP A N 1
ATOM 738 C CA . TRP A 1 92 ? 1.530 61.392 20.010 1.00 21.49 89 TRP A CA 1
ATOM 739 C C . TRP A 1 92 ? 0.705 61.061 18.777 1.00 24.87 89 TRP A C 1
ATOM 740 O O . TRP A 1 92 ? 1.104 61.357 17.662 1.00 33.79 89 TRP A O 1
ATOM 751 N N . ILE A 1 93 ? -0.437 60.426 18.968 1.00 32.15 90 ILE A N 1
ATOM 752 C CA . ILE A 1 93 ? -1.245 60.028 17.826 1.00 36.50 90 ILE A CA 1
ATOM 753 C C . ILE A 1 93 ? -2.583 60.732 17.781 1.00 37.86 90 ILE A C 1
ATOM 754 O O . ILE A 1 93 ? -3.307 60.791 18.774 1.00 45.00 90 ILE A O 1
ATOM 759 N N . GLU A 1 94 ? -2.913 61.267 16.619 1.00 30.98 91 GLU A N 1
ATOM 760 C CA . GLU A 1 94 ? -4.280 61.669 16.379 1.00 27.16 91 GLU A CA 1
ATOM 761 C C . GLU A 1 94 ? -4.958 60.583 15.564 1.00 28.58 91 GLU A C 1
ATOM 762 O O . GLU A 1 94 ? -4.451 60.152 14.521 1.00 32.23 91 GLU A O 1
ATOM 768 N N . ASP A 1 95 ? -6.098 60.121 16.053 1.00 30.83 92 ASP A N 1
ATOM 769 C CA . ASP A 1 95 ? -6.738 58.948 15.475 1.00 38.53 92 ASP A CA 1
ATOM 770 C C . ASP A 1 95 ? -8.224 59.197 15.238 1.00 35.44 92 ASP A C 1
ATOM 771 O O . ASP A 1 95 ? -9.020 59.182 16.172 1.00 30.81 92 ASP A O 1
ATOM 776 N N . HIS A 1 96 ? -8.592 59.437 13.984 1.00 33.11 93 HIS A N 1
ATOM 777 C CA . HIS A 1 96 ? -9.995 59.628 13.640 1.00 40.95 93 HIS A CA 1
ATOM 778 C C . HIS A 1 96 ? -10.689 58.294 13.306 1.00 44.33 93 HIS A C 1
ATOM 779 O O . HIS A 1 96 ? -10.252 57.581 12.396 1.00 53.68 93 HIS A O 1
ATOM 794 N N . ARG A 1 98 ? -14.411 55.958 12.575 1.00 42.57 95 ARG A N 1
ATOM 795 C CA . ARG A 1 98 ? -15.816 55.922 12.163 1.00 45.54 95 ARG A CA 1
ATOM 796 C C . ARG A 1 98 ? -16.375 54.512 12.313 1.00 42.17 95 ARG A C 1
ATOM 797 O O . ARG A 1 98 ? -15.894 53.554 11.700 1.00 33.07 95 ARG A O 1
ATOM 805 N N . SER A 1 99 ? -17.397 54.413 13.149 1.00 40.55 96 SER A N 1
ATOM 806 C CA . SER A 1 99 ? -18.110 53.182 13.408 1.00 38.49 96 SER A CA 1
ATOM 807 C C . SER A 1 99 ? -18.939 52.763 12.183 1.00 47.71 96 SER A C 1
ATOM 808 O O . SER A 1 99 ? -19.456 53.620 11.452 1.00 51.49 96 SER A O 1
ATOM 811 N N . SER A 1 100 ? -19.068 51.453 11.963 1.00 49.79 97 SER A N 1
ATOM 812 C CA . SER A 1 100 ? -19.856 50.923 10.841 1.00 56.60 97 SER A CA 1
ATOM 813 C C . SER A 1 100 ? -20.728 49.731 11.246 1.00 56.26 97 SER A C 1
ATOM 814 O O . SER A 1 100 ? -20.436 49.034 12.225 1.00 48.97 97 SER A O 1
ATOM 817 N N . PHE A 1 101 ? -21.797 49.499 10.486 1.00 56.87 98 PHE A N 1
ATOM 818 C CA . PHE A 1 101 ? -22.760 48.463 10.839 1.00 54.24 98 PHE A CA 1
ATOM 819 C C . PHE A 1 101 ? -23.339 47.749 9.628 1.00 59.61 98 PHE A C 1
ATOM 820 O O . PHE A 1 101 ? -23.594 48.366 8.597 1.00 63.61 98 PHE A O 1
ATOM 828 N N . SER A 1 102 ? -23.538 46.441 9.772 1.00 66.43 99 SER A N 1
ATOM 829 C CA . SER A 1 102 ? -24.137 45.603 8.736 1.00 71.69 99 SER A CA 1
ATOM 830 C C . SER A 1 102 ? -25.593 45.962 8.493 1.00 79.36 99 SER A C 1
ATOM 831 O O . SER A 1 102 ? -26.231 46.595 9.331 1.00 73.78 99 SER A O 1
ATOM 834 N N . ASP A 1 103 ? -26.115 45.535 7.345 1.00 92.73 100 ASP A N 1
ATOM 835 C CA . ASP A 1 103 ? -27.517 45.750 6.994 1.00 102.57 100 ASP A CA 1
ATOM 836 C C . ASP A 1 103 ? -28.473 45.443 8.147 1.00 108.19 100 ASP A C 1
ATOM 837 O O . ASP A 1 103 ? -29.585 45.972 8.197 1.00 107.54 100 ASP A O 1
ATOM 842 N N . ASP A 1 104 ? -28.034 44.596 9.074 1.00 114.70 101 ASP A N 1
ATOM 843 C CA . ASP A 1 104 ? -28.907 44.091 10.132 1.00 120.23 101 ASP A CA 1
ATOM 844 C C . ASP A 1 104 ? -28.752 44.822 11.462 1.00 105.36 101 ASP A C 1
ATOM 845 O O . ASP A 1 104 ? -29.221 44.345 12.496 1.00 97.20 101 ASP A O 1
ATOM 850 N N . GLY A 1 105 ? -28.100 45.979 11.430 1.00 97.75 102 GLY A N 1
ATOM 851 C CA . GLY A 1 105 ? -27.838 46.737 12.640 1.00 89.41 102 GLY A CA 1
ATOM 852 C C . GLY A 1 105 ? -26.714 46.129 13.462 1.00 79.12 102 GLY A C 1
ATOM 853 O O . GLY A 1 105 ? -26.533 46.471 14.634 1.00 68.15 102 GLY A O 1
ATOM 854 N N . LEU A 1 106 ? -25.965 45.218 12.846 1.00 78.32 103 LEU A N 1
ATOM 855 C CA . LEU A 1 106 ? -24.818 44.591 13.496 1.00 71.34 103 LEU A CA 1
ATOM 856 C C . LEU A 1 106 ? -23.575 45.447 13.345 1.00 64.64 103 LEU A C 1
ATOM 857 O O . LEU A 1 106 ? -23.314 45.993 12.273 1.00 59.48 103 LEU A O 1
ATOM 862 N N . PHE A 1 107 ? -22.810 45.559 14.427 1.00 57.12 104 PHE A N 1
ATOM 863 C CA . PHE A 1 107 ? -21.525 46.233 14.375 1.00 50.31 104 PHE A CA 1
ATOM 864 C C . PHE A 1 107 ? -20.619 45.491 13.388 1.00 50.93 104 PHE A C 1
ATOM 865 O O . PHE A 1 107 ? -20.489 44.266 13.457 1.00 49.48 104 PHE A O 1
ATOM 873 N N . SER A 1 108 ? -20.008 46.228 12.463 1.00 46.59 105 SER A N 1
ATOM 874 C CA . SER A 1 108 ? -19.185 45.608 11.423 1.00 45.68 105 SER A CA 1
ATOM 875 C C . SER A 1 108 ? -17.735 46.101 11.372 1.00 48.18 105 SER A C 1
ATOM 876 O O . SER A 1 108 ? -17.065 45.943 10.352 1.00 52.57 105 SER A O 1
ATOM 879 N N . GLY A 1 109 ? -17.253 46.687 12.466 1.00 48.27 106 GLY A N 1
ATOM 880 C CA . GLY A 1 109 ? -15.883 47.183 12.532 1.00 41.85 106 GLY A CA 1
ATOM 881 C C . GLY A 1 109 ? -15.719 48.703 12.516 1.00 45.63 106 GLY A C 1
ATOM 882 O O . GLY A 1 109 ? -16.694 49.463 12.427 1.00 47.19 106 GLY A O 1
ATOM 883 N N . ILE A 1 110 ? -14.465 49.145 12.586 1.00 39.98 107 ILE A N 1
ATOM 884 C CA . ILE A 1 110 ? -14.117 50.569 12.647 1.00 39.33 107 ILE A CA 1
ATOM 885 C C . ILE A 1 110 ? -13.185 50.990 11.501 1.00 41.38 107 ILE A C 1
ATOM 886 O O . ILE A 1 110 ? -12.191 50.310 11.232 1.00 46.96 107 ILE A O 1
ATOM 891 N N . ASP A 1 111 ? -13.502 52.103 10.833 1.00 40.28 108 ASP A N 1
ATOM 892 C CA . ASP A 1 111 ? -12.633 52.670 9.781 1.00 40.91 108 ASP A CA 1
ATOM 893 C C . ASP A 1 111 ? -11.902 53.909 10.291 1.00 37.36 108 ASP A C 1
ATOM 894 O O . ASP A 1 111 ? -12.528 54.889 10.702 1.00 31.47 108 ASP A O 1
ATOM 899 N N . GLY A 1 112 ? -10.577 53.881 10.272 1.00 34.14 109 GLY A N 1
ATOM 900 C CA . GLY A 1 112 ? -9.859 54.992 10.854 1.00 33.47 109 GLY A CA 1
ATOM 901 C C . GLY A 1 112 ? -8.834 55.626 9.954 1.00 39.56 109 GLY A C 1
ATOM 902 O O . GLY A 1 112 ? -8.464 55.070 8.921 1.00 39.46 109 GLY A O 1
ATOM 903 N N . ILE A 1 113 ? -8.392 56.814 10.356 1.00 47.61 110 ILE A N 1
ATOM 904 C CA . ILE A 1 113 ? -7.268 57.495 9.727 1.00 43.79 110 ILE A CA 1
ATOM 905 C C . ILE A 1 113 ? -6.439 58.011 10.873 1.00 39.03 110 ILE A C 1
ATOM 906 O O . ILE A 1 113 ? -6.943 58.749 11.716 1.00 41.47 110 ILE A O 1
ATOM 911 N N . LEU A 1 114 ? -5.175 57.620 10.936 1.00 36.24 111 LEU A N 1
ATOM 912 C CA . LEU A 1 114 ? -4.360 58.096 12.042 1.00 42.07 111 LEU A CA 1
ATOM 913 C C . LEU A 1 114 ? -3.100 58.794 11.559 1.00 49.33 111 LEU A C 1
ATOM 914 O O . LEU A 1 114 ? -2.551 58.446 10.515 1.00 46.62 111 LEU A O 1
ATOM 919 N N . CYS A 1 115 ? -2.662 59.795 12.317 1.00 45.58 112 CYS A N 1
ATOM 920 C CA . CYS A 1 115 ? -1.426 60.495 12.004 1.00 40.03 112 CYS A CA 1
ATOM 921 C C . CYS A 1 115 ? -0.625 60.828 13.256 1.00 38.25 112 CYS A C 1
ATOM 922 O O . CYS A 1 115 ? -1.140 60.798 14.375 1.00 38.15 112 CYS A O 1
ATOM 925 N N . GLU A 1 116 ? 0.648 61.137 13.053 1.00 36.44 113 GLU A N 1
ATOM 926 C CA . GLU A 1 116 ? 1.494 61.594 14.133 1.00 33.97 113 GLU A CA 1
ATOM 927 C C . GLU A 1 116 ? 1.288 63.081 14.321 1.00 38.15 113 GLU A C 1
ATOM 928 O O . GLU A 1 116 ? 1.155 63.837 13.362 1.00 42.71 113 GLU A O 1
ATOM 934 N N . VAL A 1 117 ? 1.255 63.489 15.578 1.00 47.82 114 VAL A N 1
ATOM 935 C CA . VAL A 1 117 ? 1.143 64.886 15.922 1.00 53.44 114 VAL A CA 1
ATOM 936 C C . VAL A 1 117 ? 2.533 65.498 16.130 1.00 58.76 114 VAL A C 1
ATOM 937 O O . VAL A 1 117 ? 3.380 64.956 16.852 1.00 48.67 114 VAL A O 1
ATOM 941 N N . THR A 1 118 ? 2.772 66.621 15.465 1.00 70.99 115 THR A N 1
ATOM 942 C CA . THR A 1 118 ? 3.988 67.389 15.696 1.00 80.52 115 THR A CA 1
ATOM 943 C C . THR A 1 118 ? 3.870 68.775 15.058 1.00 89.64 115 THR A C 1
ATOM 944 O O . THR A 1 118 ? 2.814 69.427 15.156 1.00 91.35 115 THR A O 1
ATOM 948 N N . SER B 1 1 ? -5.445 40.152 47.489 1.00 70.07 -2 SER B N 1
ATOM 949 C CA . SER B 1 1 ? -5.468 38.936 48.296 1.00 79.40 -2 SER B CA 1
ATOM 950 C C . SER B 1 1 ? -6.890 38.488 48.625 1.00 79.05 -2 SER B C 1
ATOM 951 O O . SER B 1 1 ? -7.462 37.631 47.949 1.00 83.73 -2 SER B O 1
ATOM 954 N N . ASN B 1 2 ? -7.443 39.065 49.687 1.00 72.58 -1 ASN B N 1
ATOM 955 C CA . ASN B 1 2 ? -8.808 38.789 50.119 1.00 65.82 -1 ASN B CA 1
ATOM 956 C C . ASN B 1 2 ? -9.824 39.159 49.026 1.00 48.75 -1 ASN B C 1
ATOM 957 O O . ASN B 1 2 ? -9.568 40.042 48.218 1.00 52.64 -1 ASN B O 1
ATOM 962 N N . ALA B 1 3 ? -10.967 38.483 48.985 1.00 33.95 0 ALA B N 1
ATOM 963 C CA . ALA B 1 3 ? -11.953 38.737 47.925 1.00 35.35 0 ALA B CA 1
ATOM 964 C C . ALA B 1 3 ? -12.599 40.119 48.007 1.00 40.84 0 ALA B C 1
ATOM 965 O O . ALA B 1 3 ? -12.891 40.746 46.983 1.00 45.07 0 ALA B O 1
ATOM 967 N N . GLU B 1 4 ? -12.825 40.582 49.231 1.00 40.10 1 GLU B N 1
ATOM 968 C CA . GLU B 1 4 ? -13.311 41.936 49.488 1.00 41.37 1 GLU B CA 1
ATOM 969 C C . GLU B 1 4 ? -12.343 43.021 48.956 1.00 38.89 1 GLU B C 1
ATOM 970 O O . GLU B 1 4 ? -12.774 43.993 48.318 1.00 35.40 1 GLU B O 1
ATOM 976 N N . GLU B 1 5 ? -11.045 42.849 49.223 1.00 27.79 2 GLU B N 1
ATOM 977 C CA . GLU B 1 5 ? -10.018 43.796 48.790 1.00 23.80 2 GLU B CA 1
ATOM 978 C C . GLU B 1 5 ? -9.949 43.893 47.268 1.00 21.73 2 GLU B C 1
ATOM 979 O O . GLU B 1 5 ? -9.859 44.989 46.702 1.00 22.03 2 GLU B O 1
ATOM 985 N N . LEU B 1 6 ? -9.984 42.735 46.617 1.00 19.31 3 LEU B N 1
ATOM 986 C CA . LEU B 1 6 ? -9.935 42.654 45.172 1.00 16.64 3 LEU B CA 1
ATOM 987 C C . LEU B 1 6 ? -11.169 43.300 44.570 1.00 21.78 3 LEU B C 1
ATOM 988 O O . LEU B 1 6 ? -11.075 44.051 43.592 1.00 24.29 3 LEU B O 1
ATOM 993 N N . GLN B 1 7 ? -12.325 43.012 45.162 1.00 15.10 4 GLN B N 1
ATOM 994 C CA . GLN B 1 7 ? -13.574 43.576 44.678 1.00 21.93 4 GLN B CA 1
ATOM 995 C C . GLN B 1 7 ? -13.561 45.090 44.800 1.00 25.54 4 GLN B C 1
ATOM 996 O O . GLN B 1 7 ? -14.014 45.806 43.906 1.00 29.64 4 GLN B O 1
ATOM 1002 N N . ALA B 1 8 ? -13.030 45.573 45.913 1.00 25.63 5 ALA B N 1
ATOM 1003 C CA . ALA B 1 8 ? -12.889 47.008 46.127 1.00 26.45 5 ALA B CA 1
ATOM 1004 C C . ALA B 1 8 ? -12.046 47.678 45.030 1.00 34.08 5 ALA B C 1
ATOM 1005 O O . ALA B 1 8 ? -12.228 48.864 44.741 1.00 34.40 5 ALA B O 1
ATOM 1007 N N . LEU B 1 9 ? -11.135 46.920 44.419 1.00 32.86 6 LEU B N 1
ATOM 1008 C CA . LEU B 1 9 ? -10.319 47.447 43.326 1.00 19.19 6 LEU B CA 1
ATOM 1009 C C . LEU B 1 9 ? -11.176 47.930 42.174 1.00 32.63 6 LEU B C 1
ATOM 1010 O O . LEU B 1 9 ? -10.818 48.882 41.490 1.00 43.12 6 LEU B O 1
ATOM 1015 N N . VAL B 1 10 ? -12.303 47.267 41.939 1.00 28.91 7 VAL B N 1
ATOM 1016 C CA . VAL B 1 10 ? -13.197 47.715 40.885 1.00 29.48 7 VAL B CA 1
ATOM 1017 C C . VAL B 1 10 ? -14.422 48.384 41.488 1.00 38.84 7 VAL B C 1
ATOM 1018 O O . VAL B 1 10 ? -15.453 48.542 40.824 1.00 35.87 7 VAL B O 1
ATOM 1022 N N . ASP B 1 11 ? -14.286 48.785 42.752 1.00 33.09 8 ASP B N 1
ATOM 1023 C CA . ASP B 1 11 ? -15.320 49.550 43.424 1.00 30.78 8 ASP B CA 1
ATOM 1024 C C . ASP B 1 11 ? -16.567 48.698 43.626 1.00 31.24 8 ASP B C 1
ATOM 1025 O O . ASP B 1 11 ? -17.678 49.216 43.664 1.00 42.79 8 ASP B O 1
ATOM 1030 N N . ASN B 1 12 ? -16.387 47.387 43.729 1.00 22.50 9 ASN B N 1
ATOM 1031 C CA . ASN B 1 12 ? -17.492 46.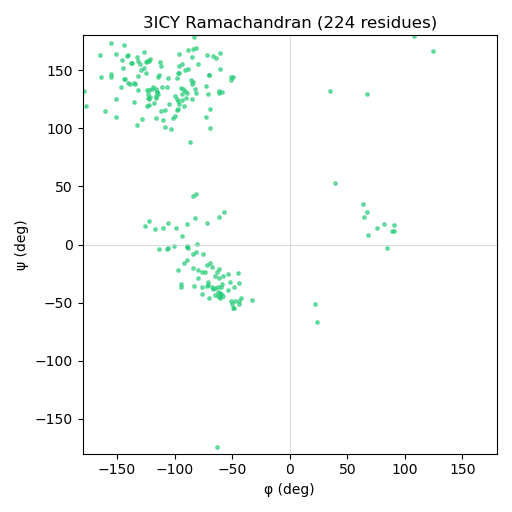486 44.023 1.00 18.37 9 ASN B CA 1
ATOM 1032 C C . ASN B 1 12 ? -17.580 46.225 45.521 1.00 25.68 9 ASN B C 1
ATOM 1033 O O . ASN B 1 12 ? -16.583 46.329 46.242 1.00 35.08 9 ASN B O 1
ATOM 1038 N N . ILE B 1 13 ? -18.768 45.875 45.996 1.00 22.54 10 ILE B N 1
ATOM 1039 C CA . ILE B 1 13 ? -18.903 45.460 47.388 1.00 29.46 10 ILE B CA 1
ATOM 1040 C C . ILE B 1 13 ? -19.274 43.982 47.478 1.00 29.28 10 ILE B C 1
ATOM 1041 O O . ILE B 1 13 ? -19.803 43.400 46.531 1.00 26.89 10 ILE B O 1
ATOM 1046 N N . PRO B 1 14 ? -18.983 43.361 48.619 1.00 29.08 11 PRO B N 1
ATOM 1047 C CA . PRO B 1 14 ? -19.387 41.962 48.808 1.00 24.50 11 PRO B CA 1
ATOM 1048 C C . PRO B 1 14 ? -20.901 41.808 48.677 1.00 23.58 11 PRO B C 1
ATOM 1049 O O . PRO B 1 14 ? -21.651 42.563 49.299 1.00 19.53 11 PRO B O 1
ATOM 1053 N N . ALA B 1 15 ? -21.344 40.831 47.891 1.00 25.76 12 ALA B N 1
ATOM 1054 C CA . ALA B 1 15 ? -22.768 40.685 47.590 1.00 23.54 12 ALA B CA 1
ATOM 1055 C C . ALA B 1 15 ? -23.131 39.256 47.219 1.00 29.35 12 ALA B C 1
ATOM 1056 O O . ALA B 1 15 ? -22.344 38.545 46.612 1.00 24.18 12 ALA B O 1
ATOM 1058 N N . ALA B 1 16 ? -24.343 38.844 47.576 1.00 37.45 13 ALA B N 1
ATOM 1059 C CA . ALA B 1 16 ? -24.801 37.506 47.249 1.00 25.63 13 ALA B CA 1
ATOM 1060 C C . ALA B 1 16 ? -26.080 37.546 46.432 1.00 21.68 13 ALA B C 1
ATOM 1061 O O . ALA B 1 16 ? -27.091 38.077 46.875 1.00 26.48 13 ALA B O 1
ATOM 1063 N N . ILE B 1 17 ? -26.012 36.986 45.229 1.00 21.25 14 ILE B N 1
ATOM 1064 C CA . ILE B 1 17 ? -27.189 36.784 44.393 1.00 29.02 14 ILE B CA 1
ATOM 1065 C C . ILE B 1 17 ? -27.873 35.468 44.767 1.00 30.14 14 ILE B C 1
ATOM 1066 O O . ILE B 1 17 ? -27.220 34.467 45.070 1.00 32.93 14 ILE B O 1
ATOM 1071 N N . TYR B 1 18 ? -29.194 35.467 44.763 1.00 21.15 15 TYR B N 1
ATOM 1072 C CA . TYR B 1 18 ? -29.907 34.279 45.176 1.00 12.82 15 TYR B CA 1
ATOM 1073 C C . TYR B 1 18 ? -31.186 34.104 44.385 1.00 24.53 15 TYR B C 1
ATOM 1074 O O . TYR B 1 18 ? -31.738 35.058 43.803 1.00 20.75 15 TYR B O 1
ATOM 1083 N N . HIS B 1 19 ? -31.646 32.863 44.381 1.00 26.12 16 HIS B N 1
ATOM 1084 C CA . HIS B 1 19 ? -32.903 32.495 43.781 1.00 17.58 16 HIS B CA 1
ATOM 1085 C C . HIS B 1 19 ? -33.689 31.840 44.886 1.00 22.22 16 HIS B C 1
ATOM 1086 O O . HIS B 1 19 ? -33.203 30.914 45.537 1.00 17.06 16 HIS B O 1
ATOM 1093 N N . LEU B 1 20 ? -34.895 32.338 45.124 1.00 25.19 17 LEU B N 1
ATOM 1094 C CA . LEU B 1 20 ? -35.817 31.665 46.026 1.00 19.67 17 LEU B CA 1
ATOM 1095 C C . LEU B 1 20 ? -36.839 30.966 45.143 1.00 23.79 17 LEU B C 1
ATOM 1096 O O . LEU B 1 20 ? -37.768 31.593 44.639 1.00 28.66 17 LEU B O 1
ATOM 1101 N N . ASP B 1 21 ? -36.640 29.667 44.936 1.00 19.82 18 ASP B N 1
ATOM 1102 C CA . ASP B 1 21 ? -37.431 28.924 43.963 1.00 34.86 18 ASP B CA 1
ATOM 1103 C C . ASP B 1 21 ? -38.915 28.893 44.321 1.00 33.61 18 ASP B C 1
ATOM 1104 O O . ASP B 1 21 ? -39.344 29.542 45.279 1.00 26.12 18 ASP B O 1
ATOM 1109 N N . VAL B 1 22 ? -39.680 28.126 43.546 1.00 36.69 19 VAL B N 1
ATOM 1110 C CA . VAL B 1 22 ? -41.131 28.029 43.704 1.00 35.76 19 VAL B CA 1
ATOM 1111 C C . VAL B 1 22 ? -41.560 27.081 44.819 1.00 41.20 19 VAL B C 1
ATOM 1112 O O . VAL B 1 22 ? -42.748 26.889 45.058 1.00 56.58 19 VAL B O 1
ATOM 1116 N N . SER B 1 23 ? -40.594 26.486 45.499 1.00 37.41 20 SER B N 1
ATOM 1117 C CA . SER B 1 23 ? -40.891 25.706 46.693 1.00 41.95 20 SER B CA 1
ATOM 1118 C C . SER B 1 23 ? -40.256 26.288 47.966 1.00 48.79 20 SER B C 1
ATOM 1119 O O . SER B 1 23 ? -40.205 25.616 48.991 1.00 52.70 20 SER B O 1
ATOM 1122 N N . GLY B 1 24 ? -39.768 27.526 47.890 1.00 40.75 21 GLY B N 1
ATOM 1123 C CA . GLY B 1 24 ? -39.294 28.240 49.058 1.00 31.83 21 GLY B CA 1
ATOM 1124 C C . GLY B 1 24 ? -37.881 27.901 49.486 1.00 46.23 21 GLY B C 1
ATOM 1125 O O . GLY B 1 24 ? -37.484 28.188 50.612 1.00 57.66 21 GLY B O 1
ATOM 1126 N N . GLN B 1 25 ? -37.109 27.290 48.598 1.00 46.40 22 GLN B N 1
ATOM 1127 C CA . GLN B 1 25 ? -35.700 27.052 48.880 1.00 43.69 22 GLN B CA 1
ATOM 1128 C C . GLN B 1 25 ? -34.847 28.177 48.254 1.00 37.56 22 GLN B C 1
ATOM 1129 O O . GLN B 1 25 ? -34.909 28.403 47.045 1.00 34.92 22 GLN B O 1
ATOM 1135 N N . ALA B 1 26 ? -34.082 28.902 49.075 1.00 29.74 23 ALA B N 1
ATOM 1136 C CA . ALA B 1 26 ? -33.158 29.919 48.554 1.00 22.56 23 ALA B CA 1
ATOM 1137 C C . ALA B 1 26 ? -31.732 29.393 48.435 1.00 29.41 23 ALA B C 1
ATOM 1138 O O . ALA B 1 26 ? -31.158 28.887 49.392 1.00 42.69 23 ALA B O 1
ATOM 1140 N N . THR B 1 27 ? -31.171 29.502 47.243 1.00 26.04 24 THR B N 1
ATOM 1141 C CA . THR B 1 27 ? -29.791 29.153 47.031 1.00 21.01 24 THR B CA 1
ATOM 1142 C C . THR B 1 27 ? -29.102 30.369 46.475 1.00 28.65 24 THR B C 1
ATOM 1143 O O . THR B 1 27 ? -29.747 31.250 45.892 1.00 30.09 24 THR B O 1
ATOM 1147 N N . ILE B 1 28 ? -27.782 30.385 46.653 1.00 26.23 25 ILE B N 1
ATOM 1148 C CA . ILE B 1 28 ? -26.898 31.423 46.149 1.00 21.10 25 ILE B CA 1
ATOM 1149 C C . ILE B 1 28 ? -26.400 31.031 44.761 1.00 21.79 25 ILE B C 1
ATOM 1150 O O . ILE B 1 28 ? -25.976 29.901 44.546 1.00 28.01 25 ILE B O 1
ATOM 1155 N N . ARG B 1 29 ? -26.467 31.958 43.815 1.00 27.39 26 ARG B N 1
ATOM 1156 C CA . ARG B 1 29 ? -26.081 31.672 42.437 1.00 26.78 26 ARG B CA 1
ATOM 1157 C C . ARG B 1 29 ? -24.684 32.188 42.050 1.00 27.61 26 ARG B C 1
ATOM 1158 O O . ARG B 1 29 ? -24.466 33.393 41.900 1.00 35.72 26 ARG B O 1
ATOM 1166 N N . PHE B 1 30 ? -23.756 31.253 41.877 1.00 27.24 27 PHE B N 1
ATOM 1167 C CA . PHE B 1 30 ? -22.408 31.524 41.379 1.00 33.91 27 PHE B CA 1
ATOM 1168 C C . PHE B 1 30 ? -22.269 31.253 39.874 1.00 43.49 27 PHE B C 1
ATOM 1169 O O . PHE B 1 30 ? -22.398 30.122 39.423 1.00 52.61 27 PHE B O 1
ATOM 1177 N N . ARG B 1 31 ? -21.998 32.296 39.101 1.00 49.13 28 ARG B N 1
ATOM 1178 C CA . ARG B 1 31 ? -21.773 32.153 37.667 1.00 44.62 28 ARG B CA 1
ATOM 1179 C C . ARG B 1 31 ? -20.723 33.155 37.265 1.00 27.48 28 ARG B C 1
ATOM 1180 O O . ARG B 1 31 ? -20.606 34.210 37.894 1.00 22.39 28 ARG B O 1
ATOM 1188 N N . PRO B 1 32 ? -19.962 32.833 36.209 1.00 23.64 29 PRO B N 1
ATOM 1189 C CA . PRO B 1 32 ? -19.004 33.766 35.592 1.00 22.03 29 PRO B CA 1
ATOM 1190 C C . PRO B 1 32 ? -19.730 34.984 34.990 1.00 28.37 29 PRO B C 1
ATOM 1191 O O . PRO B 1 32 ? -20.940 34.942 34.747 1.00 35.22 29 PRO B O 1
ATOM 1195 N N . PRO B 1 33 ? -19.004 36.080 34.761 1.00 27.58 30 PRO B N 1
ATOM 1196 C CA . PRO B 1 33 ? -19.675 37.183 34.069 1.00 26.38 30 PRO B CA 1
ATOM 1197 C C . PRO B 1 33 ? -19.944 36.813 32.598 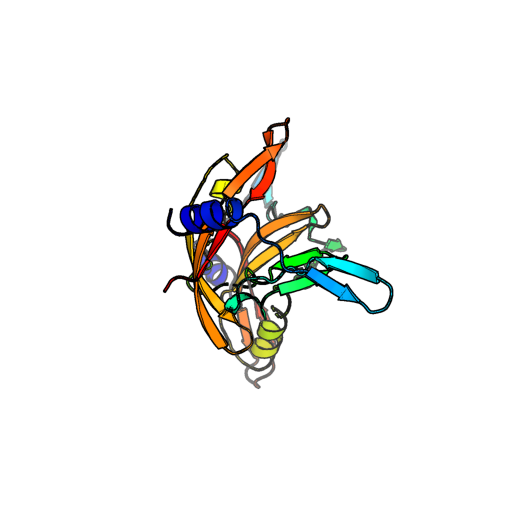1.00 30.16 30 PRO B C 1
ATOM 1198 O O . PRO B 1 33 ? -19.139 36.109 31.983 1.00 28.05 30 PRO B O 1
ATOM 1202 N N . ALA B 1 34 ? -21.053 37.292 32.044 1.00 26.97 31 ALA B N 1
ATOM 1203 C CA . ALA B 1 34 ? -21.421 36.971 30.667 1.00 25.64 31 ALA B CA 1
ATOM 1204 C C . ALA B 1 34 ? -20.243 37.066 29.708 1.00 28.41 31 ALA B C 1
ATOM 1205 O O . ALA B 1 34 ? -20.166 36.319 28.723 1.00 34.59 31 ALA B O 1
ATOM 1207 N N . PHE B 1 35 ? -19.329 37.988 29.988 1.00 23.09 32 PHE B N 1
ATOM 1208 C CA . PHE B 1 35 ? -18.247 38.244 29.045 1.00 29.78 32 PHE B CA 1
ATOM 1209 C C . PHE B 1 35 ? -17.185 37.141 29.066 1.00 33.53 32 PHE B C 1
ATOM 1210 O O . PHE B 1 35 ? -16.311 37.109 28.198 1.00 38.06 32 PHE B O 1
ATOM 1218 N N . LEU B 1 36 ? -17.291 36.223 30.031 1.00 27.99 33 LEU B N 1
ATOM 1219 C CA . LEU B 1 36 ? -16.404 35.053 30.119 1.00 17.32 33 LEU B CA 1
ATOM 1220 C C . LEU B 1 36 ? -17.157 33.758 29.884 1.00 23.44 33 LEU B C 1
ATOM 1221 O O . LEU B 1 36 ? -16.557 32.678 29.872 1.00 19.94 33 LEU B O 1
ATOM 1226 N N . LYS B 1 37 ? -18.478 33.879 29.721 1.00 28.72 34 LYS B N 1
ATOM 1227 C CA . LYS B 1 37 ? -19.393 32.752 29.530 1.00 23.74 34 LYS B CA 1
ATOM 1228 C C . LYS B 1 37 ? -18.851 31.682 28.572 1.00 32.38 34 LYS B C 1
ATOM 1229 O O . LYS B 1 37 ? -18.918 30.490 28.858 1.00 50.54 34 LYS B O 1
ATOM 1235 N N . THR B 1 38 ? -18.310 32.113 27.439 1.00 27.14 35 THR B N 1
ATOM 1236 C CA . THR B 1 38 ? -17.859 31.201 26.390 1.00 27.68 35 THR B CA 1
ATOM 1237 C C . THR B 1 38 ? -16.330 30.977 26.396 1.00 33.51 35 THR B C 1
ATOM 1238 O O . THR B 1 38 ? -15.801 30.218 25.581 1.00 33.89 35 THR B O 1
ATOM 1242 N N . LEU B 1 39 ? -15.632 31.643 27.315 1.00 32.88 36 LEU B N 1
ATOM 1243 C CA . LEU B 1 39 ? -14.181 31.518 27.434 1.00 34.11 36 LEU B CA 1
ATOM 1244 C C . LEU B 1 39 ? -13.779 30.466 28.466 1.00 38.07 36 LEU B C 1
ATOM 1245 O O . LEU B 1 39 ? -12.776 29.781 28.284 1.00 44.34 36 LEU B O 1
ATOM 1250 N N . VAL B 1 40 ? -14.565 30.323 29.534 1.00 31.75 37 VAL B N 1
ATOM 1251 C CA . VAL B 1 40 ? -14.207 29.420 30.637 1.00 30.81 37 VAL B CA 1
ATOM 1252 C C . VAL B 1 40 ? -14.491 27.946 30.409 1.00 40.27 37 VAL B C 1
ATOM 1253 O O . VAL B 1 40 ? -15.387 27.583 29.641 1.00 42.61 37 VAL B O 1
ATOM 1257 N N . SER B 1 41 ? -13.737 27.110 31.128 1.00 45.57 38 SER B N 1
ATOM 1258 C CA . SER B 1 41 ? -13.910 25.656 31.101 1.00 51.57 38 SER B CA 1
ATOM 1259 C C . SER B 1 41 ? -14.345 25.067 32.455 1.00 45.93 38 SER B C 1
ATOM 1260 O O . SER B 1 41 ? -13.559 25.001 33.406 1.00 45.95 38 SER B O 1
ATOM 1263 N N . GLU B 1 42 ? -15.595 24.627 32.541 1.00 35.12 39 GLU B N 1
ATOM 1264 C CA . GLU B 1 42 ? -16.031 23.954 33.747 1.00 36.96 39 GLU B CA 1
ATOM 1265 C C . GLU B 1 42 ? -15.865 22.451 33.615 1.00 33.62 39 GLU B C 1
ATOM 1266 O O . GLU B 1 42 ? -16.353 21.823 32.667 1.00 34.40 39 GLU B O 1
ATOM 1272 N N . HIS B 1 43 ? -15.134 21.891 34.571 1.00 31.67 40 HIS B N 1
ATOM 1273 C CA . HIS B 1 43 ? -14.996 20.456 34.711 1.00 17.15 40 HIS B CA 1
ATOM 1274 C C . HIS B 1 43 ? -14.864 20.116 36.190 1.00 26.70 40 HIS B C 1
ATOM 1275 O O . HIS B 1 43 ? -14.135 20.792 36.914 1.00 26.46 40 HIS B O 1
ATOM 1282 N N . ALA B 1 44 ? -15.593 19.083 36.623 1.00 31.61 41 ALA B N 1
ATOM 1283 C CA . ALA B 1 44 ? -15.467 18.492 37.960 1.00 32.01 41 ALA B CA 1
ATOM 1284 C C . ALA B 1 44 ? -15.247 19.501 39.077 1.00 29.80 41 ALA B C 1
ATOM 1285 O O . ALA B 1 44 ? -14.298 19.379 39.856 1.00 35.56 41 ALA B O 1
ATOM 1287 N N . GLY B 1 45 ? -16.118 20.502 39.145 1.00 31.19 42 GLY B N 1
ATOM 1288 C CA . GLY B 1 45 ? -16.079 21.474 40.222 1.00 34.27 42 GLY B CA 1
ATOM 1289 C C . GLY B 1 45 ? -15.127 22.644 40.049 1.00 34.26 42 GLY B C 1
ATOM 1290 O O . GLY B 1 45 ? -15.091 23.549 40.878 1.00 42.21 42 GLY B O 1
ATOM 1291 N N . THR B 1 46 ? -14.369 22.648 38.964 1.00 28.34 43 THR B N 1
ATOM 1292 C CA . THR B 1 46 ? -13.359 23.669 38.782 1.00 23.25 43 THR B CA 1
ATOM 1293 C C . THR B 1 46 ? -13.638 24.480 37.525 1.00 20.63 43 THR B C 1
ATOM 1294 O O . THR B 1 46 ? -13.953 23.936 36.469 1.00 18.29 43 THR B O 1
ATOM 1298 N N . THR B 1 47 ? -13.548 25.800 37.658 1.00 16.97 44 THR B N 1
ATOM 1299 C CA . THR B 1 47 ? -13.724 26.674 36.514 1.00 17.30 44 THR B CA 1
ATOM 1300 C C . THR B 1 47 ? -12.379 27.281 36.119 1.00 19.02 44 THR B C 1
ATOM 1301 O O . THR B 1 47 ? -11.884 28.226 36.741 1.00 14.52 44 THR B O 1
ATOM 1305 N N . ARG B 1 48 ? -11.788 26.715 35.077 1.00 19.76 45 ARG B N 1
ATOM 1306 C CA . ARG B 1 48 ? -10.506 27.180 34.593 1.00 20.31 45 ARG B CA 1
ATOM 1307 C C . ARG B 1 48 ? -10.682 28.341 33.647 1.00 29.45 45 ARG B C 1
ATOM 1308 O O . ARG B 1 48 ? -11.772 28.565 33.102 1.00 26.88 45 ARG B O 1
ATOM 1316 N N . LEU B 1 49 ? -9.588 29.072 33.454 1.00 25.16 46 LEU B N 1
ATOM 1317 C CA . LEU B 1 49 ? -9.584 30.239 32.599 1.00 18.10 46 LEU B CA 1
ATOM 1318 C C . LEU B 1 49 ? -8.196 30.373 32.043 1.00 23.73 46 LEU B C 1
ATOM 1319 O O . LEU B 1 49 ? -7.254 30.658 32.775 1.00 38.68 46 LEU B O 1
ATOM 1324 N N . ASN B 1 50 ? -8.061 30.113 30.753 1.00 20.98 47 ASN B N 1
ATOM 1325 C CA . ASN B 1 50 ? -6.790 30.274 30.074 1.00 17.30 47 ASN B CA 1
ATOM 1326 C C . ASN B 1 50 ? -6.582 31.690 29.575 1.00 27.73 47 ASN B C 1
ATOM 1327 O O . ASN B 1 50 ? -6.925 32.025 28.445 1.00 26.54 47 ASN B O 1
ATOM 1332 N N . THR B 1 51 ? -6.015 32.516 30.444 1.00 31.14 48 THR B N 1
ATOM 1333 C CA . THR B 1 51 ? -5.853 33.929 30.176 1.00 31.58 48 THR B CA 1
ATOM 1334 C C . THR B 1 51 ? -4.903 34.156 29.002 1.00 27.19 48 THR B C 1
ATOM 1335 O O . THR B 1 51 ? -4.984 35.159 28.297 1.00 36.93 48 THR B O 1
ATOM 1339 N N . LEU B 1 52 ? -3.996 33.217 28.797 1.00 27.42 49 LEU B N 1
ATOM 1340 C CA . LEU B 1 52 ? -3.034 33.321 27.715 1.00 24.60 49 LEU B CA 1
ATOM 1341 C C . LEU B 1 52 ? -3.676 32.915 26.388 1.00 21.49 49 LEU B C 1
ATOM 1342 O O . LEU B 1 52 ? -3.293 33.392 25.324 1.00 26.88 49 LEU B O 1
ATOM 1347 N N . SER B 1 53 ? -4.660 32.035 26.455 1.00 25.95 50 SER B N 1
ATOM 1348 C CA . SER B 1 53 ? -5.425 31.680 25.267 1.00 32.99 50 SER B CA 1
ATOM 1349 C C . SER B 1 53 ? -6.365 32.802 24.809 1.00 24.60 50 SER B C 1
ATOM 1350 O O . SER B 1 53 ? -6.538 33.012 23.614 1.00 29.49 50 SER B O 1
ATOM 1361 N N . ILE B 1 55 ? -6.331 36.216 25.572 1.00 29.10 52 ILE B N 1
ATOM 1362 C CA . ILE B 1 55 ? -5.694 37.493 25.235 1.00 33.67 52 ILE B CA 1
ATOM 1363 C C . ILE B 1 55 ? -5.349 37.598 23.740 1.00 36.47 52 ILE B C 1
ATOM 1364 O O . ILE B 1 55 ? -4.775 36.680 23.152 1.00 33.60 52 ILE B O 1
ATOM 1369 N N . HIS B 1 56 ? -5.719 38.723 23.136 1.00 37.65 53 HIS B N 1
ATOM 1370 C CA . HIS B 1 56 ? -5.411 39.013 21.744 1.00 30.09 53 HIS B CA 1
ATOM 1371 C C . HIS B 1 56 ? -3.930 38.800 21.494 1.00 36.79 53 HIS B C 1
ATOM 1372 O O . HIS B 1 56 ? -3.104 39.122 22.342 1.00 41.93 53 HIS B O 1
ATOM 1379 N N . HIS B 1 57 ? -3.597 38.257 20.328 1.00 36.23 54 HIS B N 1
ATOM 1380 C CA . HIS B 1 57 ? -2.227 37.833 20.038 1.00 34.29 54 HIS B CA 1
ATOM 1381 C C . HIS B 1 57 ? -1.166 38.908 20.306 1.00 32.35 54 HIS B C 1
ATOM 1382 O O . HIS B 1 57 ? -0.036 38.595 20.667 1.00 39.67 54 HIS B O 1
ATOM 1389 N N . ASP B 1 58 ? -1.519 40.170 20.108 1.00 25.68 55 ASP B N 1
ATOM 1390 C CA . ASP B 1 58 ? -0.535 41.241 20.193 1.00 32.93 55 ASP B CA 1
ATOM 1391 C C . ASP B 1 58 ? -0.286 41.720 21.626 1.00 38.11 55 ASP B C 1
ATOM 1392 O O . ASP B 1 58 ? 0.744 42.325 21.923 1.00 40.69 55 ASP B O 1
ATOM 1397 N N . ASP B 1 59 ? -1.235 41.435 22.508 1.00 34.08 56 ASP B N 1
ATOM 1398 C CA . ASP B 1 59 ? -1.122 41.790 23.911 1.00 30.06 56 ASP B CA 1
ATOM 1399 C C . ASP B 1 59 ? -0.498 40.657 24.746 1.00 32.50 56 ASP B C 1
ATOM 1400 O O . ASP B 1 59 ? -0.053 40.878 25.873 1.00 24.85 56 ASP B O 1
ATOM 1405 N N . ARG B 1 60 ? -0.451 39.450 24.190 1.00 28.48 57 ARG B N 1
ATOM 1406 C CA . ARG B 1 60 ? -0.078 38.294 24.985 1.00 22.37 57 ARG B CA 1
ATOM 1407 C C . ARG B 1 60 ? 1.256 38.482 25.711 1.00 40.46 57 ARG B C 1
ATOM 1408 O O . ARG B 1 60 ? 1.392 38.070 26.864 1.00 54.23 57 ARG B O 1
ATOM 1416 N N . HIS B 1 61 ? 2.227 39.116 25.056 1.00 34.78 58 HIS B N 1
ATOM 1417 C CA . HIS B 1 61 ? 3.556 39.344 25.649 1.00 30.52 58 HIS B CA 1
ATOM 1418 C C . HIS B 1 61 ? 3.485 40.113 26.983 1.00 34.13 58 HIS B C 1
ATOM 1419 O O . HIS B 1 61 ? 4.215 39.813 27.935 1.00 38.05 58 HIS B O 1
ATOM 1434 N N . LEU B 1 63 ? 1.059 40.207 29.231 1.00 26.84 60 LEU B N 1
ATOM 1435 C CA . LEU B 1 63 ? 0.654 39.266 30.276 1.00 27.13 60 LEU B CA 1
ATOM 1436 C C . LEU B 1 63 ? 1.824 38.385 30.673 1.00 35.14 60 LEU B C 1
ATOM 1437 O O . LEU B 1 63 ? 2.317 38.459 31.796 1.00 44.91 60 LEU B O 1
ATOM 1442 N N . SER B 1 64 ? 2.255 37.544 29.736 1.00 25.77 61 SER B N 1
ATOM 1443 C CA . SER B 1 64 ? 3.402 36.675 29.937 1.00 31.29 61 SER B CA 1
ATOM 1444 C C . SER B 1 64 ? 4.453 37.301 30.822 1.00 30.76 61 SER B C 1
ATOM 1445 O O . SER B 1 64 ? 4.962 36.669 31.746 1.00 32.10 61 SER B O 1
ATOM 1448 N N . ASN B 1 65 ? 4.790 38.546 30.524 1.00 17.19 62 ASN B N 1
ATOM 1449 C CA . ASN B 1 65 ? 5.892 39.155 31.206 1.00 21.42 62 ASN B CA 1
ATOM 1450 C C . ASN B 1 65 ? 5.477 39.563 32.598 1.00 29.48 62 ASN B C 1
ATOM 1451 O O . ASN B 1 65 ? 6.212 39.361 33.562 1.00 36.09 62 ASN B O 1
ATOM 1456 N N . ALA B 1 66 ? 4.286 40.136 32.700 1.00 28.60 63 ALA B N 1
ATOM 1457 C CA . ALA B 1 66 ? 3.713 40.427 33.999 1.00 31.86 63 ALA B CA 1
ATOM 1458 C C . ALA B 1 66 ? 3.819 39.179 34.887 1.00 35.43 63 ALA B C 1
ATOM 1459 O O . ALA B 1 66 ? 4.392 39.227 35.980 1.00 34.16 63 ALA B O 1
ATOM 1461 N N . TYR B 1 67 ? 3.289 38.059 34.397 1.00 30.94 64 TYR B N 1
ATOM 1462 C CA . TYR B 1 67 ? 3.295 36.811 35.157 1.00 29.66 64 TYR B CA 1
ATOM 1463 C C . TYR B 1 67 ? 4.686 36.451 35.697 1.00 28.95 64 TYR B C 1
ATOM 1464 O O . TYR B 1 67 ? 4.823 36.122 36.872 1.00 31.97 64 TYR B O 1
ATOM 1473 N N . SER B 1 68 ? 5.708 36.507 34.845 1.00 19.54 65 SER B N 1
ATOM 1474 C CA . SER B 1 68 ? 7.063 36.134 35.254 1.00 29.51 65 SER B CA 1
ATOM 1475 C C . SER B 1 68 ? 7.603 37.086 36.304 1.00 34.55 65 SER B C 1
ATOM 1476 O O . SER B 1 68 ? 8.317 36.684 37.219 1.00 35.74 65 SER B O 1
ATOM 1479 N N . LYS B 1 69 ? 7.262 38.357 36.150 1.00 24.65 66 LYS B N 1
ATOM 1480 C CA . LYS B 1 69 ? 7.728 39.378 37.050 1.00 23.45 66 LYS B CA 1
ATOM 1481 C C . LYS B 1 69 ? 7.066 39.252 38.420 1.00 35.24 66 LYS B C 1
ATOM 1482 O O . LYS B 1 69 ? 7.686 39.534 39.444 1.00 45.34 66 LYS B O 1
ATOM 1488 N N . LEU B 1 70 ? 5.806 38.832 38.438 1.00 34.92 67 LEU B N 1
ATOM 1489 C CA . LEU B 1 70 ? 5.071 38.684 39.689 1.00 26.48 67 LEU B CA 1
ATOM 1490 C C . LEU B 1 70 ? 5.452 37.384 40.360 1.00 30.96 67 LEU B C 1
ATOM 1491 O O . LEU B 1 70 ? 5.275 37.223 41.563 1.00 31.53 67 LEU B O 1
ATOM 1496 N N . ARG B 1 71 ? 5.966 36.460 39.553 1.00 35.58 68 ARG B N 1
ATOM 1497 C CA . ARG B 1 71 ? 6.509 35.192 40.015 1.00 32.60 68 ARG B CA 1
ATOM 1498 C C . ARG B 1 71 ? 7.776 35.431 40.834 1.00 33.90 68 ARG B C 1
ATOM 1499 O O . ARG B 1 71 ? 8.020 34.770 41.842 1.00 42.42 68 ARG B O 1
ATOM 1507 N N . GLU B 1 72 ? 8.582 36.389 40.403 1.00 30.35 69 GLU B N 1
ATOM 1508 C CA . GLU B 1 72 ? 9.869 36.610 41.037 1.00 39.94 69 GLU B CA 1
ATOM 1509 C C . GLU B 1 72 ? 9.796 37.588 42.214 1.00 35.52 69 GLU B C 1
ATOM 1510 O O . GLU B 1 72 ? 10.727 37.672 43.014 1.00 35.57 69 GLU B O 1
ATOM 1516 N N . ALA B 1 73 ? 8.688 38.309 42.341 1.00 24.65 70 ALA B N 1
ATOM 1517 C CA . ALA B 1 73 ? 8.562 39.248 43.448 1.00 25.30 70 ALA B CA 1
ATOM 1518 C C . ALA B 1 73 ? 7.130 39.740 43.691 1.00 30.53 70 ALA B C 1
ATOM 1519 O O . ALA B 1 73 ? 6.251 39.588 42.834 1.00 34.39 70 ALA B O 1
ATOM 1521 N N . LYS B 1 74 ? 6.913 40.298 44.884 1.00 30.14 71 LYS B N 1
ATOM 1522 C CA . LYS B 1 74 ? 5.632 40.859 45.296 1.00 33.29 71 LYS B CA 1
ATOM 1523 C C . LYS B 1 74 ? 5.332 42.128 44.508 1.00 38.70 71 LYS B C 1
ATOM 1524 O O . LYS B 1 74 ? 6.061 43.107 44.607 1.00 45.69 71 LYS B O 1
ATOM 1530 N N . HIS B 1 75 ? 4.259 42.097 43.722 1.00 31.14 72 HIS B N 1
ATOM 1531 C CA . HIS B 1 75 ? 3.897 43.198 42.836 1.00 25.96 72 HIS B CA 1
ATOM 1532 C C . HIS B 1 75 ? 2.381 43.340 42.793 1.00 26.62 72 HIS B C 1
ATOM 1533 O O . HIS B 1 75 ? 1.658 42.341 42.799 1.00 28.98 72 HIS B O 1
ATOM 1540 N N . SER B 1 76 ? 1.901 44.577 42.744 1.00 28.72 73 SER B N 1
ATOM 1541 C CA . SER B 1 76 ? 0.519 44.854 42.356 1.00 29.45 73 SER B CA 1
ATOM 1542 C C . SER B 1 76 ? 0.554 45.426 40.956 1.00 27.50 73 SER B C 1
ATOM 1543 O O . SER B 1 76 ? 1.455 46.176 40.604 1.00 28.89 73 SER B O 1
ATOM 1546 N N . LEU B 1 77 ? -0.427 45.088 40.142 1.00 32.84 74 LEU B N 1
ATOM 1547 C CA . LEU B 1 77 ? -0.409 45.587 38.779 1.00 34.77 74 LEU B CA 1
ATOM 1548 C C . LEU B 1 77 ? -1.818 45.624 38.195 1.00 42.24 74 LEU B C 1
ATOM 1549 O O . LEU B 1 77 ? -2.661 44.766 38.498 1.00 42.34 74 LEU B O 1
ATOM 1554 N N . THR B 1 78 ? -2.072 46.645 37.382 1.00 40.14 75 THR B N 1
ATOM 1555 C CA . THR B 1 78 ? -3.338 46.766 36.663 1.00 35.23 75 THR B CA 1
ATOM 1556 C C . THR B 1 78 ? -3.088 46.880 35.157 1.00 31.63 75 THR B C 1
ATOM 1557 O O . THR B 1 78 ? -2.430 47.809 34.700 1.00 31.03 75 THR B O 1
ATOM 1561 N N . LEU B 1 79 ? -3.608 45.926 34.394 1.00 24.79 76 LEU B N 1
ATOM 1562 C CA . LEU B 1 79 ? -3.472 45.952 32.948 1.00 23.58 76 LEU B CA 1
ATOM 1563 C C . LEU B 1 79 ? -4.815 46.146 32.264 1.00 29.42 76 LEU B C 1
ATOM 1564 O O . LEU B 1 79 ? -5.840 45.642 32.723 1.00 30.50 76 LEU B O 1
ATOM 1569 N N . VAL B 1 80 ? -4.793 46.860 31.147 1.00 27.61 77 VAL B N 1
ATOM 1570 C CA . VAL B 1 80 ? -5.944 46.917 30.262 1.00 27.79 77 VAL B CA 1
ATOM 1571 C C . VAL B 1 80 ? -5.548 46.291 28.927 1.00 32.40 77 VAL B C 1
ATOM 1572 O O . VAL B 1 80 ? -4.532 46.661 28.340 1.00 30.22 77 VAL B O 1
ATOM 1576 N N . TYR B 1 81 ? -6.333 45.327 28.455 1.00 32.86 78 TYR B N 1
ATOM 1577 C CA . TYR B 1 81 ? -6.020 44.659 27.196 1.00 27.86 78 TYR B CA 1
ATOM 1578 C C . TYR B 1 81 ? -7.257 44.057 26.534 1.00 30.80 78 TYR B C 1
ATOM 1579 O O . TYR B 1 81 ? -8.350 44.061 27.102 1.00 32.25 78 TYR B O 1
ATOM 1588 N N . ARG B 1 82 ? -7.076 43.556 25.319 1.00 26.63 79 ARG B N 1
ATOM 1589 C CA . ARG B 1 82 ? -8.165 42.940 24.577 1.00 31.09 79 ARG B CA 1
ATOM 1590 C C . ARG B 1 82 ? -8.148 41.435 24.749 1.00 25.77 79 ARG B C 1
ATOM 1591 O O . ARG B 1 82 ? -7.087 40.827 24.879 1.00 28.95 79 ARG B O 1
ATOM 1599 N N . ILE B 1 83 ? -9.337 40.849 24.732 1.00 20.41 80 ILE B N 1
ATOM 1600 C CA . ILE B 1 83 ? -9.497 39.411 24.676 1.00 18.79 80 ILE B CA 1
ATOM 1601 C C . ILE B 1 83 ? -10.488 39.153 23.539 1.00 29.86 80 ILE B C 1
ATOM 1602 O O . ILE B 1 83 ? -11.287 40.032 23.164 1.00 25.76 80 ILE B O 1
ATOM 1607 N N . VAL B 1 84 ? -10.405 37.955 22.975 1.00 29.22 81 VAL B N 1
ATOM 1608 C CA . VAL B 1 84 ? -11.242 37.543 21.864 1.00 29.62 81 VAL B CA 1
ATOM 1609 C C . VAL B 1 84 ? -11.798 36.183 22.220 1.00 30.52 81 VAL B C 1
ATOM 1610 O O . VAL B 1 84 ? -11.054 35.303 22.657 1.00 28.73 81 VAL B O 1
ATOM 1614 N N . THR B 1 85 ? -13.103 36.014 22.037 1.00 29.45 82 THR B N 1
ATOM 1615 C CA . THR B 1 85 ? -13.754 34.753 22.347 1.00 23.80 82 THR B CA 1
ATOM 1616 C C . THR B 1 85 ? -13.539 33.787 21.191 1.00 24.61 82 THR B C 1
ATOM 1617 O O . THR B 1 85 ? -13.053 34.192 20.133 1.00 33.30 82 THR B O 1
ATOM 1621 N N . PRO B 1 86 ? -13.878 32.503 21.389 1.00 28.66 83 PRO B N 1
ATOM 1622 C CA . PRO B 1 86 ? -13.682 31.541 20.302 1.00 29.73 83 PRO B CA 1
ATOM 1623 C C . PRO B 1 86 ? -14.656 31.841 19.184 1.00 29.56 83 PRO B C 1
ATOM 1624 O O . PRO B 1 86 ? -14.479 31.371 18.069 1.00 26.30 83 PRO B O 1
ATOM 1628 N N . GLU B 1 87 ? -15.672 32.640 19.493 1.00 35.27 84 GLU B N 1
ATOM 1629 C CA . GLU B 1 87 ? -16.640 33.063 18.492 1.00 46.10 84 GLU B CA 1
ATOM 1630 C C . GLU B 1 87 ? -16.216 34.347 17.763 1.00 48.07 84 GLU B C 1
ATOM 1631 O O . GLU B 1 87 ? -16.909 34.806 16.856 1.00 52.29 84 GLU B O 1
ATOM 1637 N N . GLY B 1 88 ? -15.085 34.925 18.164 1.00 40.74 85 GLY B N 1
ATOM 1638 C CA . GLY B 1 88 ? -14.531 36.080 17.480 1.00 25.52 85 GLY B CA 1
ATOM 1639 C C . GLY B 1 88 ? -14.970 37.440 17.994 1.00 26.19 85 GLY B C 1
ATOM 1640 O O . GLY B 1 88 ? -14.798 38.446 17.311 1.00 32.82 85 GLY B O 1
ATOM 1641 N N . LYS B 1 89 ? -15.528 37.480 19.198 1.00 20.39 86 LYS B N 1
ATOM 1642 C CA . LYS B 1 89 ? -15.975 38.739 19.783 1.00 22.06 86 LYS B CA 1
ATOM 1643 C C . LYS B 1 89 ? -14.880 39.313 20.676 1.00 34.27 86 LYS B C 1
ATOM 1644 O O . LYS B 1 89 ? -14.258 38.598 21.471 1.00 32.20 86 LYS B O 1
ATOM 1650 N N . LEU B 1 90 ? -14.645 40.611 20.528 1.00 39.01 87 LEU B N 1
ATOM 1651 C CA . LEU B 1 90 ? -13.585 41.283 21.255 1.00 39.06 87 LEU B CA 1
ATOM 1652 C C . LEU B 1 90 ? -14.113 41.996 22.488 1.00 42.15 87 LEU B C 1
ATOM 1653 O O . LEU B 1 90 ? -15.221 42.533 22.490 1.00 35.11 87 LEU B O 1
ATOM 1658 N N . HIS B 1 91 ? -13.307 41.977 23.544 1.00 43.84 88 HIS B N 1
ATOM 1659 C CA . HIS B 1 91 ? -13.633 42.690 24.763 1.00 35.07 88 HIS B CA 1
ATOM 1660 C C . HIS B 1 91 ? -12.386 43.406 25.224 1.00 31.96 88 HIS B C 1
ATOM 1661 O O . HIS B 1 91 ? -11.287 42.870 25.147 1.00 42.50 88 HIS B O 1
ATOM 1668 N N . TRP B 1 92 ? -12.553 44.630 25.691 1.00 24.16 89 TRP B N 1
ATOM 1669 C CA . TRP B 1 92 ? -11.485 45.279 26.418 1.00 26.65 89 TRP B CA 1
ATOM 1670 C C . TRP B 1 92 ? -11.713 44.924 27.865 1.00 21.37 89 TRP B C 1
ATOM 1671 O O . TRP B 1 92 ? -12.803 45.115 28.382 1.00 31.08 89 TRP B O 1
ATOM 1682 N N . ILE B 1 93 ? -10.708 44.368 28.522 1.00 24.22 90 ILE B N 1
ATOM 1683 C CA . ILE B 1 93 ? -10.875 44.044 29.924 1.00 24.20 90 ILE B CA 1
ATOM 1684 C C . ILE B 1 93 ? -9.816 44.695 30.807 1.00 26.94 90 ILE B C 1
ATOM 1685 O O . ILE B 1 93 ? -8.750 45.098 30.342 1.00 30.71 90 ILE B O 1
ATOM 1690 N N . GLU B 1 94 ? -10.150 44.830 32.084 1.00 25.91 91 GLU B N 1
ATOM 1691 C CA . GLU B 1 94 ? -9.241 45.383 33.064 1.00 21.49 91 GLU B CA 1
ATOM 1692 C C . GLU B 1 94 ? -8.901 44.294 34.053 1.00 23.50 91 GLU B C 1
ATOM 1693 O O . GLU B 1 94 ? -9.781 43.632 34.590 1.00 26.44 91 GLU B O 1
ATOM 1699 N N . ASP B 1 95 ? -7.608 44.111 34.283 1.00 21.18 92 ASP B N 1
ATOM 1700 C CA . ASP B 1 95 ? -7.118 42.965 35.021 1.00 18.11 92 ASP B CA 1
ATOM 1701 C C . ASP B 1 95 ? -6.201 43.473 36.137 1.00 22.99 92 ASP B C 1
ATOM 1702 O O . ASP B 1 95 ? -5.104 43.968 35.866 1.00 30.04 92 ASP B O 1
ATOM 1707 N N . HIS B 1 96 ? -6.670 43.395 37.382 1.00 17.75 93 HIS B N 1
ATOM 1708 C CA . HIS B 1 96 ? -5.832 43.685 38.549 1.00 21.61 93 HIS B CA 1
ATOM 1709 C C . HIS B 1 96 ? -5.275 42.389 39.116 1.00 30.58 93 HIS B C 1
ATOM 1710 O O . HIS B 1 96 ? -6.017 41.451 39.367 1.00 40.08 93 HIS B O 1
ATOM 1725 N N . ARG B 1 98 ? -2.100 40.532 41.890 1.00 22.42 95 ARG B N 1
ATOM 1726 C CA . ARG B 1 98 ? -1.159 40.703 42.991 1.00 26.78 95 ARG B CA 1
ATOM 1727 C C . ARG B 1 98 ? -0.460 39.379 43.204 1.00 25.77 95 ARG B C 1
ATOM 1728 O O . ARG B 1 98 ? -1.124 38.342 43.269 1.00 21.91 95 ARG B O 1
ATOM 1736 N N . SER B 1 99 ? 0.868 39.397 43.305 1.00 23.27 96 SER B N 1
ATOM 1737 C CA . SER B 1 99 ? 1.583 38.182 43.670 1.00 25.62 96 SER B CA 1
ATOM 1738 C C . SER B 1 99 ? 1.685 38.115 45.188 1.00 29.14 96 SER B C 1
ATOM 1739 O O . SER B 1 99 ? 1.695 39.148 45.864 1.00 32.04 96 SER B O 1
ATOM 1742 N N . SER B 1 100 ? 1.737 36.903 45.724 1.00 23.19 97 SER B N 1
ATOM 1743 C CA . SER B 1 100 ? 1.895 36.735 47.159 1.00 32.28 97 SER B CA 1
ATOM 1744 C C . SER B 1 100 ? 3.005 35.715 47.501 1.00 28.71 97 SER B C 1
ATOM 1745 O O . SER B 1 100 ? 3.365 34.884 46.683 1.00 27.58 97 SER B O 1
ATOM 1748 N N . PHE B 1 101 ? 3.556 35.791 48.708 1.00 33.14 98 PHE B N 1
ATOM 1749 C CA . PHE B 1 101 ? 4.739 34.998 49.033 1.00 36.01 98 PHE B CA 1
ATOM 1750 C C . PHE B 1 101 ? 4.706 34.434 50.443 1.00 37.55 98 PHE B C 1
ATOM 1751 O O . PHE B 1 101 ? 4.278 35.107 51.368 1.00 34.27 98 PHE B O 1
ATOM 1759 N N . SER B 1 102 ? 5.137 33.187 50.605 1.00 46.92 99 SER B N 1
ATOM 1760 C CA . SER B 1 102 ? 5.286 32.617 51.944 1.00 48.07 99 SER B CA 1
ATOM 1761 C C . SER B 1 102 ? 6.292 33.442 52.739 1.00 38.91 99 SER B C 1
ATOM 1762 O O . SER B 1 102 ? 7.042 34.242 52.168 1.00 29.35 99 SER B O 1
ATOM 1765 N N . ASP B 1 103 ? 6.300 33.250 54.053 1.00 42.97 100 ASP B N 1
ATOM 1766 C CA . ASP B 1 103 ? 7.241 33.948 54.927 1.00 51.94 100 ASP B CA 1
ATOM 1767 C C . ASP B 1 103 ? 8.700 33.606 54.594 1.00 49.09 100 ASP B C 1
ATOM 1768 O O . ASP B 1 103 ? 9.626 34.344 54.945 1.00 47.61 100 ASP B O 1
ATOM 17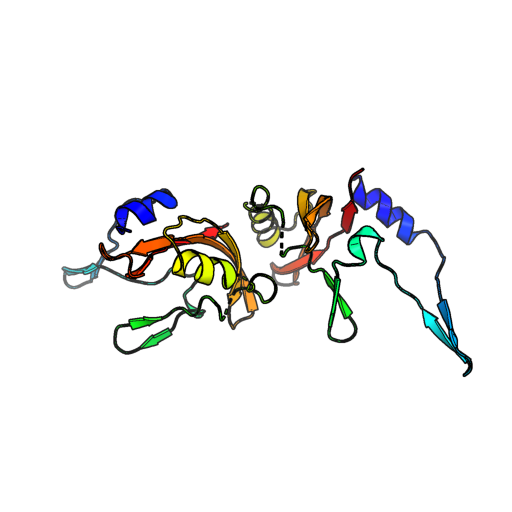73 N N . ASP B 1 104 ? 8.898 32.476 53.923 1.00 51.04 101 ASP B N 1
ATOM 1774 C CA . ASP B 1 104 ? 10.236 32.007 53.586 1.00 52.31 101 ASP B CA 1
ATOM 1775 C C . ASP B 1 104 ? 10.673 32.580 52.249 1.00 46.54 101 ASP B C 1
ATOM 1776 O O . ASP B 1 104 ? 11.785 32.322 51.774 1.00 48.65 101 ASP B O 1
ATOM 1781 N N . GLY B 1 105 ? 9.778 33.358 51.647 1.00 38.86 102 GLY B N 1
ATOM 1782 C CA . GLY B 1 105 ? 10.032 33.979 50.365 1.00 31.45 102 GLY B CA 1
ATOM 1783 C C . GLY B 1 105 ? 9.599 33.133 49.179 1.00 39.23 102 GLY B C 1
ATOM 1784 O O . GLY B 1 105 ? 9.953 33.449 48.047 1.00 37.67 102 GLY B O 1
ATOM 1785 N N . LEU B 1 106 ? 8.848 32.059 49.415 1.00 38.13 103 LEU B N 1
ATOM 1786 C CA . LEU B 1 106 ? 8.337 31.254 48.301 1.00 41.15 103 LEU B CA 1
ATOM 1787 C C . LEU B 1 106 ? 7.062 31.831 47.669 1.00 39.21 103 LEU B C 1
ATOM 1788 O O . LEU B 1 106 ? 6.118 32.222 48.372 1.00 34.64 103 LEU B O 1
ATOM 1793 N N . PHE B 1 107 ? 7.051 31.883 46.338 1.00 31.45 104 PHE B N 1
ATOM 1794 C CA . PHE B 1 107 ? 5.901 32.368 45.594 1.00 18.63 104 PHE B CA 1
ATOM 1795 C C . PHE B 1 107 ? 4.721 31.465 45.908 1.00 25.29 104 PHE B C 1
ATOM 1796 O O . PHE 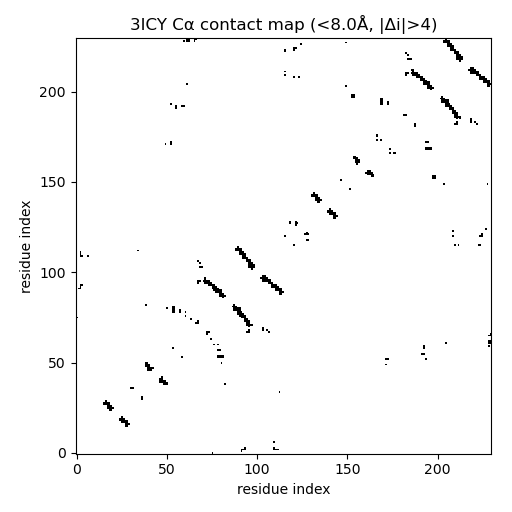B 1 107 ? 4.839 30.244 45.885 1.00 29.91 104 PHE B O 1
ATOM 1804 N N . SER B 1 108 ? 3.580 32.055 46.231 1.00 27.48 105 SER B N 1
ATOM 1805 C CA . SER B 1 108 ? 2.442 31.241 46.635 1.00 33.53 105 SER B CA 1
ATOM 1806 C C . SER B 1 108 ? 1.173 31.532 45.816 1.00 35.49 105 SER B C 1
ATOM 1807 O O . SER B 1 108 ? 0.061 31.160 46.202 1.00 41.13 105 SER B O 1
ATOM 1810 N N . GLY B 1 109 ? 1.344 32.196 44.682 1.00 27.58 106 GLY B N 1
ATOM 1811 C CA . GLY B 1 109 ? 0.225 32.416 43.792 1.00 29.13 106 GLY B CA 1
ATOM 1812 C C . GLY B 1 109 ? -0.046 33.858 43.428 1.00 26.60 106 GLY B C 1
ATOM 1813 O O . GLY B 1 109 ? 0.472 34.789 44.034 1.00 31.18 106 GLY B O 1
ATOM 1814 N N . ILE B 1 110 ? -0.872 34.026 42.408 1.00 19.86 107 ILE B N 1
ATOM 1815 C CA . ILE B 1 110 ? -1.341 35.326 41.994 1.00 23.80 107 ILE B CA 1
ATOM 1816 C C . ILE B 1 110 ? -2.842 35.368 42.200 1.00 28.87 107 ILE B C 1
ATOM 1817 O O . ILE B 1 110 ? -3.560 34.429 41.848 1.00 29.23 107 ILE B O 1
ATOM 1822 N N . ASP B 1 111 ? -3.306 36.462 42.788 1.00 30.59 108 ASP B N 1
ATOM 1823 C CA . ASP B 1 111 ? -4.722 36.670 43.018 1.00 28.46 108 ASP B CA 1
ATOM 1824 C C . ASP B 1 111 ? -5.130 37.860 42.184 1.00 32.05 108 ASP B C 1
ATOM 1825 O O . ASP B 1 111 ? -4.446 38.880 42.189 1.00 33.40 108 ASP B O 1
ATOM 1830 N N . GLY B 1 112 ? -6.218 37.717 41.429 1.00 31.41 109 GLY B N 1
ATOM 1831 C CA . GLY B 1 112 ? -6.635 38.792 40.552 1.00 29.24 109 GLY B CA 1
ATOM 1832 C C . GLY B 1 112 ? -8.133 38.964 40.428 1.00 30.48 109 GLY B C 1
ATOM 1833 O O . GLY B 1 112 ? -8.914 38.142 40.921 1.00 30.67 109 GLY B O 1
ATOM 1834 N N . ILE B 1 113 ? -8.533 40.048 39.770 1.00 24.00 110 ILE B N 1
ATOM 1835 C CA . ILE B 1 113 ? -9.922 40.215 39.355 1.00 20.86 110 ILE B CA 1
ATOM 1836 C C . ILE B 1 113 ? -10.007 40.795 37.951 1.00 17.88 110 ILE B C 1
ATOM 1837 O O . ILE B 1 113 ? -9.251 41.686 37.578 1.00 16.27 110 ILE B O 1
ATOM 1842 N N . LEU B 1 114 ? -10.921 40.253 37.165 1.00 20.13 111 LEU B N 1
ATOM 1843 C CA . LEU B 1 114 ? -11.135 40.708 35.808 1.00 13.71 111 LEU B CA 1
ATOM 1844 C C . LEU B 1 114 ? -12.487 41.408 35.693 1.00 26.39 111 LEU B C 1
ATOM 1845 O O . LEU B 1 114 ? -13.497 40.920 36.209 1.00 31.45 111 LEU B O 1
ATOM 1850 N N . CYS B 1 115 ? -12.512 42.544 35.004 1.00 23.50 112 CYS B N 1
ATOM 1851 C CA . CYS B 1 115 ? -13.773 43.135 34.576 1.00 19.38 112 CYS B CA 1
ATOM 1852 C C . CYS B 1 115 ? -13.665 43.744 33.178 1.00 16.60 112 CYS B C 1
ATOM 1853 O O . CYS B 1 115 ? -12.577 43.979 32.679 1.00 20.78 112 CYS B O 1
ATOM 1856 N N . GLU B 1 116 ? -14.797 43.988 32.534 1.00 21.61 113 GLU B N 1
ATOM 1857 C CA . GLU B 1 116 ? -14.765 44.529 31.182 1.00 22.31 113 GLU B CA 1
ATOM 1858 C C . GLU B 1 116 ? -14.800 46.038 31.213 1.00 24.00 113 GLU B C 1
ATOM 1859 O O . GLU B 1 116 ? -15.365 46.634 32.119 1.00 31.22 113 GLU B O 1
ATOM 1865 N N . VAL B 1 117 ? -14.192 46.661 30.219 1.00 29.50 114 VAL B N 1
ATOM 1866 C CA . VAL B 1 117 ? -14.287 48.098 30.086 1.00 34.55 114 VAL B CA 1
ATOM 1867 C C . VAL B 1 117 ? -15.338 48.415 29.034 1.00 44.47 114 VAL B C 1
ATOM 1868 O O . VAL B 1 117 ? -15.146 48.146 27.848 1.00 51.33 114 VAL B O 1
ATOM 1872 N N . THR B 1 118 ? 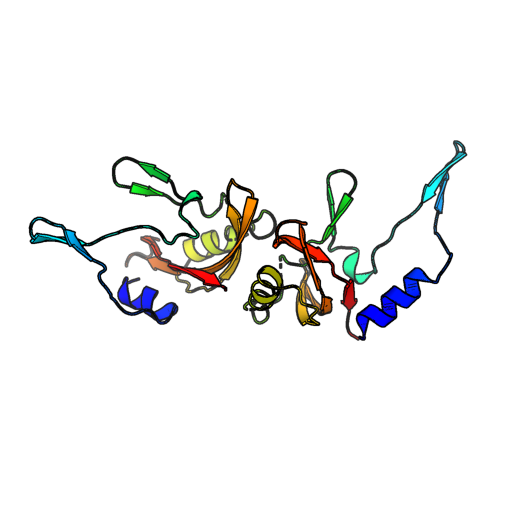-16.458 48.975 29.477 1.00 45.72 115 THR B N 1
ATOM 1873 C CA . THR B 1 118 ? -17.551 49.296 28.567 1.00 52.51 115 THR B CA 1
ATOM 1874 C C . THR B 1 118 ? -17.636 50.794 28.245 1.00 56.11 115 THR B C 1
ATOM 1875 O O . THR B 1 118 ? -18.362 51.546 28.897 1.00 60.06 115 THR B O 1
#

B-factor: mean 44.38, std 21.59, range [0.17, 158.39]